Protein AF-A0A1C7MIP0-F1 (afdb_monomer)

Sequence (254 aa):
MREKKAACRLFLDHSGQVYRSLVSSVNPSEDEDIFLDMHMRYLCRAARSIQQFVDATGVKTSIKLMKSFYSLFVLVAVVATSYALPNSLRARDEICSTVIATFSIAVGDKTVVLTTLGCETDNSTSVETLKARQSATDPTDVCDELCTILCGISGDLPPTTEDCAVVVDAITILNGAISPTFIVESNHEQQLVYGTCAFFFENFSPDTLEYCWLSLSEIGSEAASACLPPTQPVHSLGLCTAGDGTWTAGVGHS

Structure (mmCIF, N/CA/C/O backbone):
data_AF-A0A1C7MIP0-F1
#
_entry.id   AF-A0A1C7MIP0-F1
#
loop_
_atom_site.group_PDB
_atom_site.id
_atom_site.type_symbol
_atom_site.label_atom_id
_atom_site.label_alt_id
_atom_site.label_comp_id
_atom_site.label_asym_id
_atom_site.label_entity_id
_atom_site.label_seq_id
_atom_site.pdbx_PDB_ins_code
_atom_site.Cartn_x
_atom_site.Cartn_y
_atom_site.Cartn_z
_atom_site.occupancy
_atom_site.B_iso_or_equiv
_atom_site.auth_seq_id
_atom_site.auth_comp_id
_atom_site.auth_asym_id
_atom_site.auth_atom_id
_atom_site.pdbx_PDB_model_num
ATOM 1 N N . MET A 1 1 ? 2.180 -33.097 3.553 1.00 46.91 1 MET A N 1
ATOM 2 C CA . MET A 1 1 ? 1.426 -32.009 4.234 1.00 46.91 1 MET A CA 1
ATOM 3 C C . MET A 1 1 ? 1.190 -32.250 5.730 1.00 46.91 1 MET A C 1
ATOM 5 O O . MET A 1 1 ? 1.436 -31.327 6.494 1.00 46.91 1 MET A O 1
ATOM 9 N N . ARG A 1 2 ? 0.769 -33.445 6.189 1.00 48.03 2 ARG A N 1
ATOM 10 C CA . ARG A 1 2 ? 0.568 -33.711 7.635 1.00 48.03 2 ARG A CA 1
ATOM 11 C C . ARG A 1 2 ? 1.845 -33.576 8.482 1.00 48.03 2 ARG A C 1
ATOM 13 O O . ARG A 1 2 ? 1.776 -33.001 9.559 1.00 48.03 2 ARG A O 1
ATOM 20 N N . GLU A 1 3 ? 3.001 -33.999 7.968 1.00 49.12 3 GLU A N 1
ATOM 21 C CA . GLU A 1 3 ? 4.287 -33.869 8.682 1.00 49.12 3 GLU A CA 1
ATOM 22 C C . GLU A 1 3 ? 4.751 -32.413 8.840 1.00 49.12 3 GLU A C 1
ATOM 24 O O . GLU A 1 3 ? 5.199 -32.022 9.913 1.00 49.12 3 GLU A O 1
ATOM 29 N N . LYS A 1 4 ? 4.543 -31.560 7.825 1.00 51.34 4 LYS A N 1
ATOM 30 C CA . LYS A 1 4 ? 4.899 -30.128 7.897 1.00 51.34 4 LYS A CA 1
ATOM 31 C C . LYS A 1 4 ? 4.082 -29.374 8.960 1.00 51.34 4 LYS A C 1
ATOM 33 O O . LYS A 1 4 ? 4.594 -28.472 9.614 1.00 51.34 4 LYS A O 1
ATOM 38 N N . LYS A 1 5 ? 2.827 -29.787 9.186 1.00 57.00 5 LYS A N 1
ATOM 39 C CA . LYS A 1 5 ? 1.960 -29.233 10.242 1.00 57.00 5 LYS A CA 1
ATOM 40 C C . LYS A 1 5 ? 2.441 -29.613 11.651 1.00 57.00 5 LYS A C 1
ATOM 42 O O . LYS A 1 5 ? 2.311 -28.808 12.568 1.00 57.00 5 LYS A O 1
ATOM 47 N N . ALA A 1 6 ? 3.023 -30.804 11.812 1.00 65.00 6 ALA A N 1
ATOM 48 C CA . ALA A 1 6 ? 3.598 -31.246 13.083 1.00 65.00 6 ALA A CA 1
ATOM 49 C C . ALA A 1 6 ? 4.884 -30.477 13.437 1.00 65.00 6 ALA A C 1
ATOM 51 O O . ALA A 1 6 ? 5.095 -30.159 14.604 1.00 65.00 6 ALA A O 1
ATOM 52 N N . ALA A 1 7 ? 5.694 -30.114 12.436 1.00 58.12 7 ALA A N 1
ATOM 53 C CA . ALA A 1 7 ? 6.927 -29.353 12.635 1.00 58.12 7 ALA A CA 1
ATOM 54 C C . ALA A 1 7 ? 6.685 -27.899 13.094 1.00 58.12 7 ALA A C 1
ATOM 56 O O . ALA A 1 7 ? 7.305 -27.493 14.073 1.00 58.12 7 ALA A O 1
ATOM 57 N N . CYS A 1 8 ? 5.745 -27.143 12.485 1.00 57.00 8 CYS A N 1
ATOM 58 C CA . CYS A 1 8 ? 5.382 -25.810 13.024 1.00 57.00 8 CYS A CA 1
ATOM 59 C C . CYS A 1 8 ? 4.835 -25.965 14.449 1.00 57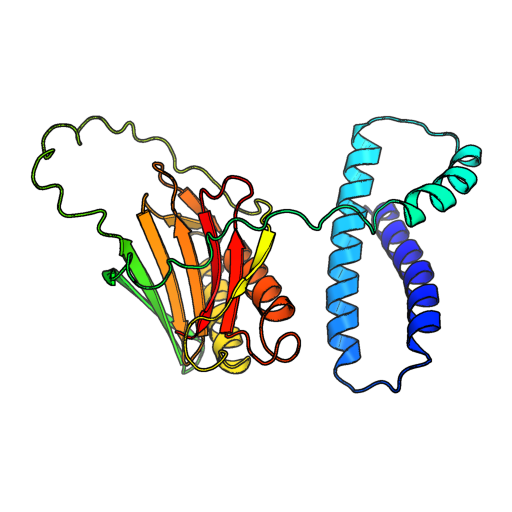.00 8 CYS A C 1
ATOM 61 O O . CYS A 1 8 ? 5.235 -25.215 15.321 1.00 57.00 8 CYS A O 1
ATOM 63 N N . ARG A 1 9 ? 3.996 -26.975 14.736 1.00 68.25 9 ARG A N 1
ATOM 64 C CA . ARG A 1 9 ? 3.446 -27.160 16.092 1.00 68.25 9 ARG A CA 1
ATOM 65 C C . ARG A 1 9 ? 4.533 -27.419 17.149 1.00 68.25 9 ARG A C 1
ATOM 67 O O . ARG A 1 9 ? 4.498 -26.785 18.191 1.00 68.25 9 ARG A O 1
ATOM 74 N N . LEU A 1 10 ? 5.526 -28.265 16.862 1.00 65.25 10 LEU A N 1
ATOM 75 C CA . LEU A 1 10 ? 6.660 -28.504 17.771 1.00 65.25 10 LEU A CA 1
ATOM 76 C C . LEU A 1 10 ? 7.543 -27.263 17.960 1.00 65.25 10 LEU A C 1
ATOM 78 O O . LEU A 1 10 ? 8.006 -27.000 19.069 1.00 65.25 10 LEU A O 1
ATOM 82 N N . PHE A 1 11 ? 7.768 -26.495 16.891 1.00 65.00 11 PHE A N 1
ATOM 83 C CA . PHE A 1 11 ? 8.521 -25.245 16.966 1.00 65.00 11 PHE A CA 1
ATOM 84 C C . PHE A 1 11 ? 7.773 -24.183 17.785 1.00 65.00 11 PHE A C 1
ATOM 86 O O . PHE A 1 11 ? 8.384 -23.515 18.617 1.00 65.00 11 PHE A O 1
ATOM 93 N N . LEU A 1 12 ? 6.454 -24.078 17.602 1.00 64.25 12 LEU A N 1
ATOM 94 C CA . LEU A 1 12 ? 5.579 -23.179 18.355 1.00 64.25 12 LEU A CA 1
ATOM 95 C C . LEU A 1 12 ? 5.498 -23.574 19.837 1.00 64.25 12 LEU A C 1
ATOM 97 O O . LEU A 1 12 ? 5.540 -22.691 20.686 1.00 64.25 12 LEU A O 1
ATOM 101 N N . ASP A 1 13 ? 5.457 -24.871 20.162 1.00 70.44 13 ASP A N 1
ATOM 102 C CA . ASP A 1 13 ? 5.442 -25.339 21.555 1.00 70.44 13 ASP A CA 1
ATOM 103 C C . ASP A 1 13 ? 6.762 -25.014 22.274 1.00 70.44 13 ASP A C 1
ATOM 105 O O . ASP A 1 13 ? 6.753 -24.534 23.409 1.00 70.44 13 ASP A O 1
ATOM 109 N N . HIS A 1 14 ? 7.909 -25.225 21.614 1.00 63.62 14 HIS A N 1
ATOM 110 C CA . HIS A 1 14 ? 9.211 -24.965 22.235 1.00 63.62 14 HIS A CA 1
ATOM 111 C C . HIS A 1 14 ? 9.515 -23.465 22.343 1.00 63.62 14 HIS A C 1
ATOM 113 O O . HIS A 1 14 ? 9.924 -22.988 23.401 1.00 63.62 14 HIS A O 1
ATOM 119 N N . SER A 1 15 ? 9.245 -22.705 21.279 1.00 66.38 15 SER A N 1
ATOM 120 C CA . SER A 1 15 ? 9.443 -21.249 21.259 1.00 66.38 15 SER A CA 1
ATOM 121 C C . SER A 1 15 ? 8.450 -20.541 22.180 1.00 66.38 15 SER A C 1
ATOM 123 O O . SER A 1 15 ? 8.823 -19.614 22.892 1.00 66.38 15 SER A O 1
ATOM 125 N N . GLY A 1 16 ? 7.208 -21.033 22.243 1.00 66.38 16 GLY A N 1
ATOM 126 C CA . GLY A 1 16 ? 6.175 -20.527 23.141 1.00 66.38 16 GLY A CA 1
ATOM 127 C C . GLY A 1 16 ? 6.523 -20.712 24.619 1.00 66.38 16 GLY A C 1
ATOM 128 O O . GLY A 1 16 ? 6.225 -19.830 25.419 1.00 66.38 16 GLY A O 1
ATOM 129 N N . GLN A 1 17 ? 7.201 -21.803 24.998 1.00 66.31 17 GLN A N 1
ATOM 130 C CA . GLN A 1 17 ? 7.694 -21.981 26.371 1.00 66.31 17 GLN A CA 1
ATOM 131 C C . GLN A 1 17 ? 8.843 -21.028 26.714 1.00 66.31 17 GLN A C 1
ATOM 133 O O . GLN A 1 17 ? 8.840 -20.445 27.798 1.00 66.31 17 GLN A O 1
ATOM 138 N N . VAL A 1 18 ? 9.799 -20.840 25.799 1.00 64.25 18 VAL A N 1
ATOM 139 C CA . VAL A 1 18 ? 10.923 -19.910 26.004 1.00 64.25 18 VAL A CA 1
ATOM 140 C C . VAL A 1 18 ? 10.418 -18.470 26.106 1.00 64.25 18 VAL A C 1
ATOM 142 O O . VAL A 1 18 ? 10.823 -17.744 27.008 1.00 64.25 18 VAL A O 1
ATOM 145 N N . TYR A 1 19 ? 9.473 -18.081 25.249 1.00 57.62 19 TYR A N 1
ATOM 146 C CA . TYR A 1 19 ? 8.895 -16.740 25.255 1.00 57.62 19 TYR A CA 1
ATOM 147 C C . TYR A 1 19 ? 8.043 -16.480 26.504 1.00 57.62 19 TYR A C 1
ATOM 149 O O . TYR A 1 19 ? 8.256 -15.483 27.185 1.00 57.62 19 TYR A O 1
ATOM 157 N N . ARG A 1 20 ? 7.165 -17.414 26.909 1.00 64.31 20 ARG A N 1
ATOM 158 C CA . ARG A 1 20 ? 6.414 -17.291 28.177 1.00 64.31 20 ARG A CA 1
ATOM 159 C C . ARG A 1 20 ? 7.330 -17.194 29.396 1.00 64.31 20 ARG A C 1
ATOM 161 O O . ARG A 1 20 ? 6.997 -16.488 30.340 1.00 64.31 20 ARG A O 1
ATOM 168 N N . SER A 1 21 ? 8.480 -17.873 29.373 1.00 61.38 21 SER A N 1
ATOM 169 C CA . SER A 1 21 ? 9.476 -17.779 30.445 1.00 61.38 21 SER A CA 1
ATOM 170 C C . SER A 1 21 ? 10.227 -16.443 30.463 1.00 61.38 21 SER A C 1
ATOM 172 O O . SER A 1 21 ? 10.764 -16.085 31.507 1.00 61.38 21 SER A O 1
ATOM 174 N N . LEU A 1 22 ? 10.295 -15.729 29.335 1.00 50.25 22 LEU A N 1
ATOM 175 C CA . LEU A 1 22 ? 10.886 -14.391 29.241 1.00 50.25 22 LEU A CA 1
ATOM 176 C C . LEU A 1 22 ? 9.873 -13.292 29.594 1.00 50.25 22 LEU A C 1
ATOM 178 O O . LEU A 1 22 ? 10.260 -12.273 30.154 1.00 50.25 22 LEU A O 1
ATOM 182 N N . VAL A 1 23 ? 8.587 -13.510 29.305 1.00 53.38 23 VAL A N 1
ATOM 183 C CA . VAL A 1 23 ? 7.514 -12.519 29.508 1.00 53.38 23 VAL A CA 1
ATOM 184 C C . VAL A 1 23 ? 6.877 -12.601 30.901 1.00 53.38 23 VAL A C 1
ATOM 186 O O . VAL A 1 23 ? 6.319 -11.616 31.370 1.00 53.38 23 VAL A O 1
ATOM 189 N N . SER A 1 24 ? 7.046 -13.698 31.653 1.00 51.50 24 SER A N 1
ATOM 190 C CA . SER A 1 24 ? 6.490 -13.823 33.015 1.00 51.50 24 SER A CA 1
ATOM 191 C C . SER A 1 24 ? 7.041 -12.819 34.047 1.00 51.50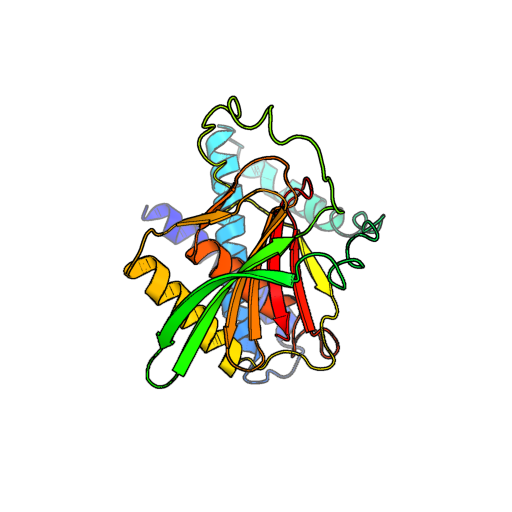 24 SER A C 1
ATOM 193 O O . SER A 1 24 ? 6.658 -12.885 35.214 1.00 51.50 24 SER A O 1
ATOM 195 N N . SER A 1 25 ? 7.960 -11.924 33.667 1.00 48.16 25 SER A N 1
ATOM 196 C CA . SER A 1 25 ? 8.436 -10.812 34.500 1.00 48.16 25 SER A CA 1
ATOM 197 C C . SER A 1 25 ? 7.708 -9.482 34.260 1.00 48.16 25 SER A C 1
ATOM 199 O O . SER A 1 25 ? 8.029 -8.506 34.935 1.00 48.16 25 SER A O 1
ATOM 201 N N . VAL A 1 26 ? 6.759 -9.412 33.320 1.00 47.69 26 VAL A N 1
ATOM 202 C CA . VAL A 1 26 ? 6.007 -8.193 32.976 1.00 47.69 26 VAL A CA 1
ATOM 203 C C . VAL A 1 26 ? 4.508 -8.472 33.147 1.00 47.69 26 VAL A C 1
ATOM 205 O O . VAL A 1 26 ? 4.029 -9.541 32.784 1.00 47.69 26 VAL A O 1
ATOM 208 N N . ASN A 1 27 ? 3.773 -7.557 33.789 1.00 46.31 27 ASN A N 1
ATOM 209 C CA . ASN A 1 27 ? 2.329 -7.706 34.010 1.00 46.31 27 ASN A CA 1
ATOM 210 C C . ASN A 1 27 ? 1.587 -7.634 32.663 1.00 46.31 27 ASN A C 1
ATOM 212 O O . ASN A 1 27 ? 1.710 -6.604 32.000 1.00 46.31 27 ASN A O 1
ATOM 216 N N . PRO A 1 28 ? 0.799 -8.654 32.281 1.00 46.97 28 PRO A N 1
ATOM 217 C CA . PRO A 1 28 ? 0.150 -8.683 30.977 1.00 46.97 28 PRO A CA 1
ATOM 218 C C . PRO A 1 28 ? -1.069 -7.751 30.952 1.00 46.97 28 PRO A C 1
ATOM 220 O O . PRO A 1 28 ? -1.955 -7.851 31.807 1.00 46.97 28 PRO A O 1
ATOM 223 N N . SER A 1 29 ? -1.115 -6.849 29.970 1.00 61.03 29 SER A N 1
ATOM 224 C CA . SER A 1 29 ? -2.334 -6.157 29.533 1.00 61.03 29 SER A CA 1
ATOM 225 C C . SER A 1 29 ? -2.972 -6.919 28.367 1.00 61.03 29 SER A C 1
ATOM 227 O O . SER A 1 29 ? -2.289 -7.646 27.650 1.00 61.03 29 SER A O 1
ATOM 229 N N . GLU A 1 30 ? -4.281 -6.751 28.162 1.00 57.56 30 GLU A N 1
ATOM 230 C CA . GLU A 1 30 ? -5.079 -7.494 27.165 1.00 57.56 30 GLU A CA 1
ATOM 231 C C . GLU A 1 30 ? -4.604 -7.314 25.700 1.00 57.56 30 GLU A C 1
ATOM 233 O O . GLU A 1 30 ? -4.977 -8.103 24.836 1.00 57.56 30 GLU A O 1
ATOM 238 N N . ASP A 1 31 ? -3.711 -6.357 25.425 1.00 54.09 31 ASP A N 1
ATOM 239 C CA . ASP A 1 31 ? -3.090 -6.135 24.110 1.00 54.09 31 ASP A CA 1
ATOM 240 C C . ASP A 1 31 ? -1.956 -7.128 23.751 1.00 54.09 31 ASP A C 1
ATOM 242 O O . ASP A 1 31 ? -1.563 -7.223 22.584 1.00 54.09 31 ASP A O 1
ATOM 246 N N . GLU A 1 32 ? -1.426 -7.908 24.705 1.00 57.72 32 GLU A N 1
ATOM 247 C CA . GLU A 1 32 ? -0.313 -8.840 24.429 1.00 57.72 32 GLU A CA 1
ATOM 248 C C . GLU A 1 32 ? -0.720 -10.042 23.560 1.00 57.72 32 GLU A C 1
ATOM 250 O O . GLU A 1 32 ? 0.097 -10.548 22.784 1.00 57.72 32 GLU A O 1
ATOM 255 N N . ASP A 1 33 ? -1.980 -10.483 23.629 1.00 62.28 33 ASP A N 1
ATOM 256 C CA . ASP A 1 33 ? -2.453 -11.657 22.883 1.00 62.28 33 ASP A CA 1
ATOM 257 C C . ASP A 1 33 ? -2.498 -11.404 21.363 1.00 62.28 33 ASP A C 1
ATOM 259 O O . ASP A 1 33 ? -2.227 -12.312 20.570 1.00 62.28 33 ASP A O 1
ATOM 263 N N . ILE A 1 34 ? -2.761 -10.161 20.942 1.00 59.47 34 ILE A N 1
ATOM 264 C CA . ILE A 1 34 ? -2.758 -9.761 19.524 1.00 59.47 34 ILE A CA 1
ATOM 265 C C . ILE A 1 34 ? -1.321 -9.712 18.992 1.00 59.47 34 ILE A C 1
ATOM 267 O O . ILE A 1 34 ? -1.034 -10.230 17.907 1.00 59.47 34 ILE A O 1
ATOM 271 N N . PHE A 1 35 ? -0.397 -9.152 19.778 1.00 59.62 35 PHE A N 1
ATOM 272 C CA . PHE A 1 35 ? 1.019 -9.107 19.420 1.00 59.62 35 PHE A CA 1
ATOM 273 C C . PHE A 1 35 ? 1.613 -10.519 19.314 1.00 59.62 35 PHE A C 1
ATOM 275 O O . PHE A 1 35 ? 2.328 -10.823 18.357 1.00 59.62 35 PHE A O 1
ATOM 282 N N . LEU A 1 36 ? 1.258 -11.413 20.243 1.00 67.00 36 LEU A N 1
ATOM 283 C CA . LEU A 1 36 ? 1.646 -12.824 20.221 1.00 67.00 36 LEU A CA 1
ATOM 284 C C . LEU A 1 36 ? 1.139 -13.548 18.967 1.00 67.00 36 LEU A C 1
ATOM 286 O O . LEU A 1 36 ? 1.918 -14.272 18.343 1.00 67.00 36 LEU A O 1
ATOM 290 N N . ASP A 1 37 ? -0.122 -13.359 18.564 1.00 69.56 37 ASP A N 1
ATOM 291 C CA . ASP A 1 37 ? -0.654 -14.011 17.357 1.00 69.56 37 ASP A CA 1
ATOM 292 C C . ASP A 1 37 ? 0.071 -13.527 16.091 1.00 69.56 37 ASP A C 1
ATOM 294 O O . ASP A 1 37 ? 0.488 -14.340 15.258 1.00 69.56 37 ASP A O 1
ATOM 298 N N . MET A 1 38 ? 0.314 -12.218 15.979 1.00 67.12 38 MET A N 1
ATOM 299 C CA . MET A 1 38 ? 1.035 -11.632 14.847 1.00 67.12 38 MET A CA 1
ATOM 300 C C . MET A 1 38 ? 2.487 -12.131 14.774 1.00 67.12 38 MET A C 1
ATOM 302 O O . MET A 1 38 ? 2.933 -12.613 13.726 1.00 67.12 38 MET A O 1
ATOM 306 N N . HIS A 1 39 ? 3.208 -12.113 15.899 1.00 67.19 39 HIS A N 1
ATOM 307 C CA . HIS A 1 39 ? 4.598 -12.572 15.967 1.00 67.19 39 HIS A CA 1
ATOM 308 C C . HIS A 1 39 ? 4.714 -14.072 15.653 1.00 67.19 39 HIS A C 1
ATOM 310 O O . HIS A 1 39 ? 5.636 -14.509 14.959 1.00 67.19 39 HIS A O 1
ATOM 316 N N . MET A 1 40 ? 3.745 -14.878 16.096 1.00 69.56 40 MET A N 1
ATOM 317 C CA . MET A 1 40 ? 3.712 -16.316 15.818 1.00 69.56 40 MET A CA 1
ATOM 318 C C . MET A 1 40 ? 3.434 -16.621 14.341 1.00 69.56 40 MET A C 1
ATOM 320 O O . MET A 1 40 ? 4.021 -17.560 13.789 1.00 69.56 40 MET A O 1
ATOM 324 N N . ARG A 1 41 ? 2.603 -15.818 13.663 1.00 73.12 41 ARG A N 1
ATOM 325 C CA . ARG A 1 41 ? 2.405 -15.925 12.206 1.00 73.12 41 ARG A CA 1
ATOM 326 C C . ARG A 1 41 ? 3.684 -15.594 11.444 1.00 73.12 41 ARG A C 1
ATOM 328 O O . ARG A 1 41 ? 4.044 -16.354 10.540 1.00 73.12 41 ARG A O 1
ATOM 335 N N . TYR A 1 42 ? 4.393 -14.537 11.846 1.00 69.44 42 TYR A N 1
ATOM 336 C CA . TYR A 1 42 ? 5.675 -14.157 11.250 1.00 69.44 42 TYR A CA 1
ATOM 337 C C . TYR A 1 42 ? 6.727 -15.262 11.424 1.00 69.44 42 TYR A C 1
ATOM 339 O O . TYR A 1 42 ? 7.308 -15.736 10.445 1.00 69.44 42 TYR A O 1
ATOM 347 N N . LEU A 1 43 ? 6.890 -15.783 12.646 1.00 71.00 43 LEU A N 1
ATOM 348 C CA . LEU A 1 43 ? 7.819 -16.881 12.927 1.00 71.00 43 LEU A CA 1
ATOM 349 C C . LEU A 1 43 ? 7.479 -18.158 12.142 1.00 71.00 43 LEU A C 1
ATOM 351 O O . LEU A 1 43 ? 8.389 -18.813 11.632 1.00 71.00 43 LEU A O 1
ATOM 355 N N . CYS A 1 44 ? 6.197 -18.514 11.975 1.00 71.25 44 CYS A N 1
ATOM 356 C CA . CYS A 1 44 ? 5.830 -19.670 11.142 1.00 71.25 44 CYS A CA 1
ATOM 357 C C . CYS A 1 44 ? 6.043 -19.407 9.632 1.00 71.25 44 CYS A C 1
ATOM 359 O O . CYS A 1 44 ? 6.351 -20.366 8.916 1.00 71.25 44 CYS A O 1
ATOM 361 N N . ARG A 1 45 ? 5.926 -18.164 9.124 1.00 69.81 45 ARG A N 1
ATOM 362 C CA . ARG A 1 45 ? 6.326 -17.818 7.738 1.00 69.81 45 ARG A CA 1
ATOM 363 C C . ARG A 1 45 ? 7.850 -17.952 7.573 1.00 69.81 45 ARG A C 1
ATOM 365 O O . ARG A 1 45 ? 8.294 -18.683 6.686 1.00 69.81 45 ARG A O 1
ATOM 372 N N . ALA A 1 46 ? 8.640 -17.371 8.479 1.00 68.31 46 ALA A N 1
ATOM 373 C CA . ALA A 1 46 ? 10.104 -17.445 8.457 1.00 68.31 46 ALA A CA 1
ATOM 374 C C . ALA A 1 46 ? 10.624 -18.892 8.557 1.00 68.31 46 ALA A C 1
ATOM 376 O O . ALA A 1 46 ? 11.448 -19.323 7.749 1.00 68.31 46 ALA A O 1
ATOM 377 N N . ALA A 1 47 ? 10.081 -19.689 9.484 1.00 71.25 47 ALA A N 1
ATOM 378 C CA . ALA A 1 47 ? 10.441 -21.099 9.633 1.00 71.25 47 ALA A CA 1
ATOM 379 C C . ALA A 1 47 ? 10.108 -21.922 8.377 1.00 71.25 47 ALA A C 1
ATOM 381 O O . ALA A 1 47 ? 10.866 -22.820 8.002 1.00 71.25 47 ALA A O 1
ATOM 38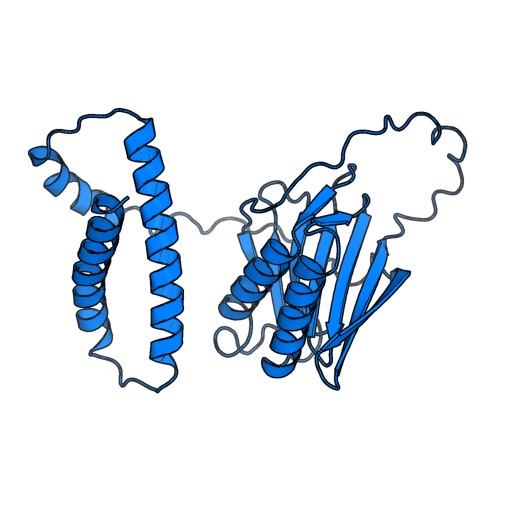2 N N . ARG A 1 48 ? 8.997 -21.610 7.692 1.00 74.94 48 ARG A N 1
ATOM 383 C CA . ARG A 1 48 ? 8.633 -22.263 6.427 1.00 74.94 48 ARG A CA 1
ATOM 384 C C . ARG A 1 48 ? 9.639 -21.940 5.321 1.00 74.94 48 ARG A C 1
ATOM 386 O O . ARG A 1 48 ? 10.014 -22.856 4.593 1.00 74.94 48 ARG A O 1
ATOM 393 N N . SER A 1 49 ? 10.091 -20.690 5.242 1.00 70.50 49 SER A N 1
ATOM 394 C CA . SER A 1 49 ? 11.083 -20.243 4.257 1.00 70.50 49 SER A CA 1
ATOM 395 C C . SER A 1 49 ? 12.450 -20.907 4.489 1.00 70.50 49 SER A C 1
ATOM 397 O O . SER A 1 49 ? 13.032 -21.494 3.576 1.00 70.50 49 SER A O 1
ATOM 399 N N . ILE A 1 50 ? 12.904 -20.971 5.748 1.00 69.75 50 ILE A N 1
ATOM 400 C CA . ILE A 1 50 ? 14.133 -21.692 6.127 1.00 69.75 50 ILE A CA 1
ATOM 401 C C . ILE A 1 50 ? 14.022 -23.183 5.779 1.00 69.75 50 ILE A C 1
ATOM 403 O O . ILE A 1 50 ? 14.955 -23.758 5.220 1.00 69.75 50 ILE A O 1
ATOM 407 N N . GLN A 1 51 ? 12.881 -23.824 6.058 1.00 70.38 51 GLN A N 1
ATOM 408 C CA . GLN A 1 51 ? 12.693 -25.237 5.723 1.00 70.38 51 GLN A CA 1
ATOM 409 C C . GLN A 1 51 ? 12.710 -25.479 4.208 1.00 70.38 51 GLN A C 1
ATOM 411 O O . GLN A 1 51 ? 13.275 -26.475 3.766 1.00 70.38 51 GLN A O 1
ATOM 416 N N . GLN A 1 52 ? 12.126 -24.583 3.407 1.00 76.00 52 GLN A N 1
ATOM 417 C CA . GLN A 1 52 ? 12.191 -24.671 1.944 1.00 76.00 52 GLN A CA 1
ATOM 418 C C . GLN A 1 52 ? 13.631 -24.558 1.433 1.00 76.00 52 GLN A C 1
ATOM 420 O O . GLN A 1 52 ? 14.018 -25.321 0.550 1.00 76.00 52 GLN A O 1
ATOM 425 N N . PHE A 1 53 ? 14.442 -23.680 2.027 1.00 69.75 53 PHE A N 1
ATOM 426 C CA . PHE A 1 53 ? 15.864 -23.561 1.704 1.00 69.75 53 PHE A CA 1
ATOM 427 C C . PHE A 1 53 ? 16.655 -24.831 2.071 1.00 69.75 53 PHE A C 1
ATOM 429 O O . PHE A 1 53 ? 17.455 -25.336 1.280 1.00 69.75 53 PHE A O 1
ATOM 436 N N . VAL A 1 54 ? 16.399 -25.406 3.249 1.00 69.19 54 VAL A N 1
ATOM 437 C CA . VAL A 1 54 ? 17.025 -26.670 3.677 1.00 69.19 54 VAL A CA 1
ATOM 438 C C . VAL A 1 54 ? 16.618 -27.832 2.763 1.00 69.19 54 VAL A C 1
ATOM 440 O O . VAL A 1 54 ? 17.479 -28.610 2.352 1.00 69.19 54 VAL A O 1
ATOM 443 N N . ASP A 1 55 ? 15.337 -27.926 2.390 1.00 75.12 55 ASP A N 1
ATOM 444 C CA . ASP A 1 55 ? 14.836 -28.953 1.467 1.00 75.12 55 ASP A CA 1
ATOM 445 C C . ASP A 1 55 ? 15.479 -28.803 0.067 1.00 75.12 55 ASP A C 1
ATOM 447 O O . ASP A 1 55 ? 15.852 -29.803 -0.550 1.00 75.12 55 ASP A O 1
ATOM 451 N N . ALA A 1 56 ? 15.662 -27.567 -0.418 1.00 73.75 56 ALA A N 1
ATOM 452 C CA . ALA A 1 56 ? 16.246 -27.274 -1.732 1.00 73.75 56 ALA A CA 1
ATOM 453 C C . ALA A 1 56 ? 17.748 -27.587 -1.822 1.00 73.75 56 ALA A C 1
ATOM 455 O O . ALA A 1 56 ? 18.236 -27.995 -2.875 1.00 73.75 56 ALA A O 1
ATOM 456 N N . THR A 1 57 ? 18.493 -27.434 -0.724 1.00 75.56 57 THR A N 1
ATOM 457 C CA . THR A 1 57 ? 19.950 -27.658 -0.721 1.00 75.56 57 THR A CA 1
ATOM 458 C C . THR A 1 57 ? 20.342 -29.140 -0.676 1.00 75.56 57 THR A C 1
ATOM 460 O O . THR A 1 57 ? 21.516 -29.465 -0.849 1.00 75.56 57 THR A O 1
ATOM 463 N N . GLY A 1 58 ? 19.394 -30.067 -0.466 1.00 64.50 58 GLY A N 1
ATOM 464 C CA . GLY A 1 58 ? 19.651 -31.515 -0.493 1.00 64.50 58 GLY A CA 1
ATOM 465 C C . GLY A 1 58 ? 20.650 -32.004 0.567 1.00 64.50 58 GLY A C 1
ATOM 466 O O . GLY A 1 58 ? 21.115 -33.148 0.517 1.00 64.50 58 GLY A O 1
ATOM 467 N N . VAL A 1 59 ? 20.996 -31.154 1.538 1.00 69.31 59 VAL A N 1
ATOM 468 C CA . VAL A 1 59 ? 22.011 -31.443 2.546 1.00 69.31 59 VAL A CA 1
ATOM 469 C C . VAL A 1 59 ? 21.425 -32.407 3.578 1.00 69.31 59 VAL A C 1
ATOM 471 O O . VAL A 1 59 ? 20.772 -32.007 4.540 1.00 69.31 59 VAL A O 1
ATOM 474 N N . LYS A 1 60 ? 21.705 -33.706 3.417 1.00 60.88 60 LYS A N 1
ATOM 475 C CA . LYS A 1 60 ? 21.494 -34.727 4.459 1.00 60.88 60 LYS A CA 1
ATOM 476 C C . LYS A 1 60 ? 22.471 -34.492 5.615 1.00 60.88 60 LYS A C 1
ATOM 478 O O . LYS A 1 60 ? 23.494 -35.163 5.733 1.00 60.88 60 LYS A O 1
ATOM 483 N N . THR A 1 61 ? 22.185 -33.513 6.465 1.00 53.31 61 THR A N 1
ATOM 484 C CA . THR A 1 61 ? 23.005 -33.226 7.644 1.00 53.31 61 THR A CA 1
ATOM 485 C C . THR A 1 61 ? 22.696 -34.223 8.757 1.00 53.31 61 THR A C 1
ATOM 487 O O . THR A 1 61 ? 21.567 -34.382 9.215 1.00 53.31 61 THR A O 1
ATOM 490 N N . SER A 1 62 ? 23.741 -34.922 9.195 1.00 54.44 62 SER A N 1
ATOM 491 C CA . SER A 1 62 ? 23.698 -35.867 10.306 1.00 54.44 62 SER A CA 1
ATOM 492 C C . SER A 1 62 ? 23.343 -35.134 11.610 1.00 54.44 62 SER A C 1
ATOM 494 O O . SER A 1 62 ? 24.101 -34.294 12.098 1.00 54.44 62 SER A O 1
ATOM 496 N N . ILE A 1 63 ? 22.180 -35.472 12.175 1.00 55.09 63 ILE A N 1
ATOM 497 C CA . ILE A 1 63 ? 21.476 -34.823 13.305 1.00 55.09 63 ILE A CA 1
ATOM 498 C C . ILE A 1 63 ? 22.350 -34.590 14.560 1.00 55.09 63 ILE A C 1
ATOM 500 O O . ILE A 1 63 ? 22.033 -33.743 15.395 1.00 55.09 63 ILE A O 1
ATOM 504 N N . LYS A 1 64 ? 23.479 -35.294 14.714 1.00 50.19 64 LYS A N 1
ATOM 505 C CA . LYS A 1 64 ? 24.352 -35.170 15.895 1.00 50.19 64 LYS A CA 1
ATOM 506 C C . LYS A 1 64 ? 25.271 -33.941 15.898 1.00 50.19 64 LYS A C 1
ATOM 508 O O . LYS A 1 64 ? 25.682 -33.538 16.979 1.00 50.19 64 LYS A O 1
ATOM 513 N N . LEU A 1 65 ? 25.556 -33.320 14.750 1.00 51.25 65 LEU A N 1
ATOM 514 C CA . LEU A 1 65 ? 26.431 -32.135 14.686 1.00 51.25 65 LEU A CA 1
ATOM 515 C C . LEU A 1 65 ? 25.681 -30.803 14.866 1.00 51.25 65 LEU A C 1
ATOM 517 O O . LEU A 1 65 ? 26.294 -29.815 15.251 1.00 51.25 65 LEU A O 1
ATOM 521 N N . MET A 1 66 ? 24.356 -30.765 14.686 1.00 52.91 66 MET A N 1
ATOM 522 C CA . MET A 1 66 ? 23.575 -29.516 14.718 1.00 52.91 66 MET A CA 1
ATOM 523 C C . MET A 1 66 ? 23.500 -28.853 16.103 1.00 52.91 66 MET A C 1
ATOM 525 O O . MET A 1 66 ? 23.529 -27.630 16.198 1.00 52.91 66 MET A O 1
ATOM 529 N N . LYS A 1 67 ? 23.476 -29.625 17.197 1.00 52.78 67 LYS A N 1
ATOM 530 C CA . LYS A 1 67 ? 23.294 -29.059 18.550 1.00 52.78 67 LYS A CA 1
ATOM 531 C C . LYS A 1 67 ? 24.442 -28.150 19.009 1.00 52.78 67 LYS A C 1
ATOM 533 O O . LYS A 1 67 ? 24.204 -27.257 19.811 1.00 52.78 67 LYS A O 1
ATOM 538 N N . SER A 1 68 ? 25.657 -28.348 18.490 1.00 49.16 68 SER A N 1
ATOM 539 C CA . SER A 1 68 ? 26.824 -27.547 18.886 1.00 49.16 68 SER A CA 1
ATOM 540 C C . SER A 1 68 ? 26.989 -26.262 18.068 1.00 49.16 68 SER A C 1
ATOM 542 O O . SER A 1 68 ? 27.617 -25.326 18.551 1.00 49.16 68 SER A O 1
ATOM 544 N N . PHE A 1 69 ? 26.418 -26.186 16.859 1.00 51.22 69 PHE A N 1
ATOM 545 C CA . PHE A 1 69 ? 26.506 -24.990 16.011 1.00 51.22 69 PHE A CA 1
ATOM 546 C C . PHE A 1 69 ? 25.352 -24.006 16.247 1.00 51.22 69 PHE A C 1
ATOM 548 O O . PHE A 1 69 ? 25.558 -22.800 16.128 1.00 51.22 69 PHE A O 1
ATOM 555 N N . TYR A 1 70 ? 24.176 -24.483 16.678 1.00 52.38 70 TYR A N 1
ATOM 556 C CA . TYR A 1 70 ? 23.038 -23.610 17.006 1.00 52.38 70 TYR A CA 1
ATOM 557 C C . TYR A 1 70 ? 23.336 -22.625 18.150 1.00 52.38 70 TYR A C 1
ATOM 559 O O . TYR A 1 70 ? 22.842 -21.505 18.124 1.00 52.38 70 TYR A O 1
ATOM 567 N N . SER A 1 71 ? 24.186 -22.990 19.117 1.00 47.97 71 SER A N 1
ATOM 568 C CA . SER A 1 71 ? 24.536 -22.092 20.229 1.00 47.97 71 SER A CA 1
ATOM 569 C C . SER A 1 71 ? 25.505 -20.969 19.836 1.00 47.97 71 SER A C 1
ATOM 571 O O . SER A 1 71 ? 25.569 -19.970 20.547 1.00 47.97 71 SER A O 1
ATOM 573 N N . LEU A 1 72 ? 26.265 -21.119 18.742 1.00 44.25 72 LEU A N 1
ATOM 574 C CA . LEU A 1 72 ? 27.257 -20.119 18.326 1.00 44.25 72 LEU A CA 1
ATOM 575 C C . LEU A 1 72 ? 26.683 -19.107 17.321 1.00 44.25 72 LEU A C 1
ATOM 577 O O . LEU A 1 72 ? 27.096 -17.952 17.316 1.00 44.25 72 LEU A O 1
ATOM 581 N N . PHE A 1 73 ? 25.699 -19.510 16.510 1.00 47.78 73 PHE A N 1
ATOM 582 C CA . PHE A 1 73 ? 25.066 -18.621 15.526 1.00 47.78 73 PHE A CA 1
ATOM 583 C C . PHE A 1 73 ? 24.073 -17.618 16.134 1.00 47.78 73 PHE A C 1
ATOM 585 O O . PHE A 1 73 ? 23.847 -16.567 15.544 1.00 47.78 73 PHE A O 1
ATOM 592 N N . VAL A 1 74 ? 23.531 -17.882 17.328 1.00 49.16 74 VAL A N 1
ATOM 593 C CA . VAL A 1 74 ? 22.579 -16.968 17.994 1.00 49.16 74 VAL A CA 1
ATOM 594 C C . VAL A 1 74 ? 23.265 -15.713 18.567 1.00 49.16 74 VAL A C 1
ATOM 596 O O . VAL A 1 74 ? 22.612 -14.693 18.745 1.00 49.16 74 VAL A O 1
ATOM 599 N N . LEU A 1 75 ? 24.584 -15.733 18.801 1.00 41.97 75 LEU A N 1
ATOM 600 C CA . LEU A 1 75 ? 25.300 -14.620 19.449 1.00 41.97 75 LEU A CA 1
ATOM 601 C C . LEU A 1 75 ? 25.939 -13.598 18.488 1.00 41.97 75 LEU A C 1
ATOM 603 O O . LEU A 1 75 ? 26.289 -12.509 18.928 1.00 41.97 75 LEU A O 1
ATOM 607 N N . VAL A 1 76 ? 26.082 -13.902 17.193 1.00 40.38 76 VAL A N 1
ATOM 608 C CA . VAL A 1 76 ? 26.816 -13.032 16.241 1.00 40.38 76 VAL A CA 1
ATOM 609 C C . VAL A 1 76 ? 25.891 -12.161 15.372 1.00 40.38 76 VAL A C 1
ATOM 611 O O . VAL A 1 76 ? 26.349 -11.208 14.751 1.00 40.38 76 VAL A O 1
ATOM 614 N N . ALA A 1 77 ? 24.579 -12.401 15.369 1.00 44.62 77 ALA A N 1
ATOM 615 C CA . ALA A 1 77 ? 23.650 -11.685 14.486 1.00 44.62 77 ALA A CA 1
ATOM 616 C C . ALA A 1 77 ? 23.177 -10.301 14.994 1.00 44.62 77 ALA A C 1
ATOM 618 O O . ALA A 1 77 ? 22.436 -9.632 14.285 1.00 44.62 77 ALA A O 1
ATOM 619 N N . VAL A 1 78 ? 23.580 -9.846 16.190 1.00 45.16 78 VAL A N 1
ATOM 620 C CA . VAL A 1 78 ? 22.963 -8.661 16.838 1.00 45.16 78 VAL A CA 1
ATOM 621 C C . VAL A 1 78 ? 23.750 -7.345 16.655 1.00 45.16 78 VAL A C 1
ATOM 623 O O . VAL A 1 78 ? 23.250 -6.291 17.025 1.00 45.16 78 VAL A O 1
ATOM 626 N N . VAL A 1 79 ? 24.958 -7.331 16.068 1.00 45.38 79 VAL A N 1
ATOM 627 C CA . VAL A 1 79 ? 25.855 -6.145 16.180 1.00 45.38 79 VAL A CA 1
ATOM 628 C C . VAL A 1 79 ? 26.269 -5.491 14.845 1.00 45.38 79 VAL A C 1
ATOM 630 O O . VAL A 1 79 ? 27.140 -4.631 14.840 1.00 45.38 79 VAL A O 1
ATOM 633 N N . ALA A 1 80 ? 25.667 -5.821 13.696 1.00 43.69 80 ALA A N 1
ATOM 634 C CA . ALA A 1 80 ? 26.159 -5.302 12.403 1.00 43.69 80 ALA A CA 1
ATOM 635 C C . ALA A 1 80 ? 25.103 -4.766 11.417 1.00 43.69 80 ALA A C 1
ATOM 637 O O . ALA A 1 80 ? 25.320 -4.829 10.211 1.00 43.69 80 ALA A O 1
ATOM 638 N N . THR A 1 81 ? 23.995 -4.186 11.886 1.00 45.59 81 THR A N 1
ATOM 639 C CA . THR A 1 81 ? 23.023 -3.493 11.008 1.00 45.59 81 THR A CA 1
ATOM 640 C C . THR A 1 81 ? 22.767 -2.058 11.461 1.00 45.59 81 THR A C 1
ATOM 642 O O . THR A 1 81 ? 21.627 -1.638 11.631 1.00 45.59 81 THR A O 1
ATOM 645 N N . SER A 1 82 ? 23.841 -1.297 11.669 1.00 48.56 82 SER A N 1
ATOM 646 C CA . SER A 1 82 ? 23.765 0.121 12.037 1.00 48.56 82 SER A CA 1
ATOM 647 C C . SER A 1 82 ? 24.620 0.980 11.112 1.00 48.56 82 SER A C 1
ATOM 649 O O . SER A 1 82 ? 25.450 1.739 11.594 1.00 48.56 82 SER A O 1
ATOM 651 N N . TYR A 1 83 ? 24.466 0.867 9.790 1.00 42.75 83 TYR A N 1
ATOM 652 C CA . TYR A 1 83 ? 25.109 1.812 8.874 1.00 42.75 83 TYR A CA 1
ATOM 653 C C . TYR A 1 83 ? 24.197 2.174 7.701 1.00 42.75 83 TYR A C 1
ATOM 655 O O . TYR A 1 83 ? 23.831 1.322 6.903 1.00 42.75 83 TYR A O 1
ATOM 663 N N . ALA A 1 84 ? 23.900 3.476 7.639 1.00 40.66 84 ALA A N 1
ATOM 664 C CA . ALA A 1 84 ? 23.339 4.233 6.524 1.00 40.66 84 ALA A CA 1
ATOM 665 C C . ALA A 1 84 ? 21.959 3.784 6.015 1.00 40.66 84 ALA A C 1
ATOM 667 O O . ALA A 1 84 ? 21.841 3.173 4.959 1.00 40.66 84 ALA A O 1
ATOM 668 N N . LEU A 1 85 ? 20.899 4.215 6.708 1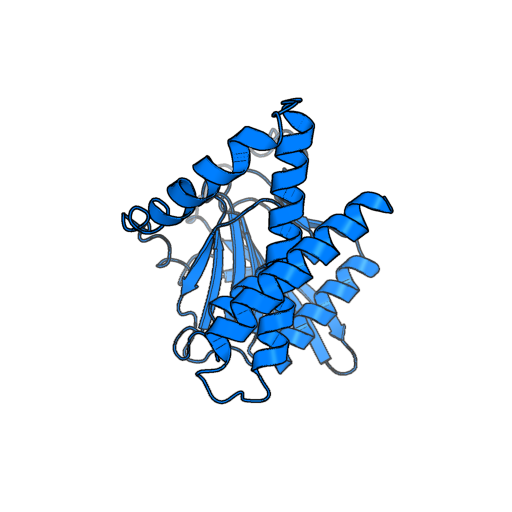.00 42.56 85 LEU A N 1
ATOM 669 C CA . LEU A 1 85 ? 19.636 4.464 6.014 1.00 42.56 85 LEU A CA 1
ATOM 670 C C . LEU A 1 85 ? 19.890 5.601 5.007 1.00 42.56 85 LEU A C 1
ATOM 672 O O . LEU A 1 85 ? 20.338 6.674 5.428 1.00 42.56 85 LEU A O 1
ATOM 676 N N . PRO A 1 86 ? 19.674 5.400 3.696 1.00 42.78 86 PRO A N 1
ATOM 677 C CA . PRO A 1 86 ? 19.676 6.511 2.760 1.00 42.78 86 PRO A CA 1
ATOM 678 C C . PRO A 1 86 ? 18.603 7.514 3.201 1.00 42.78 86 PRO A C 1
ATOM 680 O O . PRO A 1 86 ? 17.502 7.132 3.592 1.00 42.78 86 PRO A O 1
ATOM 683 N N . ASN A 1 87 ? 18.925 8.808 3.134 1.00 42.72 87 ASN A N 1
ATOM 684 C CA . ASN A 1 87 ? 18.042 9.948 3.424 1.00 42.72 87 ASN A CA 1
ATOM 685 C C . ASN A 1 87 ? 16.827 10.056 2.460 1.00 42.72 87 ASN A C 1
ATOM 687 O O . ASN A 1 87 ? 16.356 11.154 2.179 1.00 42.72 87 ASN A O 1
ATOM 691 N N . SER A 1 88 ? 16.319 8.939 1.934 1.00 44.75 88 SER A N 1
ATOM 692 C CA . SER A 1 88 ? 15.265 8.876 0.917 1.00 44.75 88 SER A CA 1
ATOM 693 C C . SER A 1 88 ? 13.853 9.092 1.472 1.00 44.75 88 SER A C 1
ATOM 695 O O . SER A 1 88 ? 12.912 9.211 0.701 1.00 44.75 88 SER A O 1
ATOM 697 N N . LEU A 1 89 ? 13.682 9.189 2.794 1.00 46.03 89 LEU A N 1
ATOM 698 C CA . LEU A 1 89 ? 12.370 9.403 3.425 1.00 46.03 89 LEU A CA 1
ATOM 699 C C . LEU A 1 89 ? 11.855 10.852 3.332 1.00 46.03 89 LEU A C 1
ATOM 701 O O . LEU A 1 89 ? 10.822 11.169 3.913 1.00 46.03 89 LEU A O 1
ATOM 705 N N . ARG A 1 90 ? 12.575 11.760 2.658 1.00 43.81 90 ARG A N 1
ATOM 706 C CA . ARG A 1 90 ? 12.331 13.212 2.738 1.00 43.81 90 ARG A CA 1
ATOM 707 C C . ARG A 1 90 ? 11.627 13.836 1.524 1.00 43.81 90 ARG A C 1
ATOM 709 O O . ARG A 1 90 ? 11.685 15.050 1.390 1.00 43.81 90 ARG A O 1
ATOM 716 N N . ALA A 1 91 ? 10.988 13.064 0.646 1.00 45.69 91 ALA A N 1
ATOM 717 C CA . ALA A 1 91 ? 10.447 13.620 -0.601 1.00 45.69 91 ALA A CA 1
ATOM 718 C C . ALA A 1 91 ? 9.031 13.149 -0.977 1.00 45.69 91 ALA A C 1
ATOM 720 O O . ALA A 1 91 ? 8.714 13.115 -2.157 1.00 45.69 91 ALA A O 1
ATOM 721 N N . ARG A 1 92 ? 8.155 12.833 -0.009 1.00 56.00 92 ARG A N 1
ATOM 722 C CA . ARG A 1 92 ? 6.718 12.676 -0.324 1.00 56.00 92 ARG A CA 1
ATOM 723 C C . ARG A 1 92 ? 5.996 14.023 -0.510 1.00 56.00 92 ARG A C 1
ATOM 725 O O . ARG A 1 92 ? 4.862 14.051 -0.962 1.00 56.00 92 ARG A O 1
ATOM 732 N N . ASP A 1 93 ? 6.646 15.137 -0.171 1.00 47.97 93 ASP A N 1
ATOM 733 C CA . ASP A 1 93 ? 5.964 16.426 -0.009 1.00 47.97 93 ASP A CA 1
ATOM 734 C C . ASP A 1 93 ? 5.654 17.189 -1.312 1.00 47.97 93 ASP A C 1
ATOM 736 O O . ASP A 1 93 ? 5.008 18.229 -1.225 1.00 47.97 93 ASP A O 1
ATOM 740 N N . GLU A 1 94 ? 6.060 16.743 -2.517 1.00 55.41 94 GLU A N 1
ATOM 741 C CA . GLU A 1 94 ? 5.854 17.620 -3.694 1.00 55.41 94 GLU A CA 1
ATOM 742 C C . GLU A 1 94 ? 5.740 17.008 -5.104 1.00 55.41 94 GLU A C 1
ATOM 744 O O . GLU A 1 94 ? 5.783 17.773 -6.063 1.00 55.41 94 GLU A O 1
ATOM 749 N N . ILE A 1 95 ? 5.584 15.690 -5.309 1.00 66.62 95 ILE A N 1
ATOM 750 C CA . ILE A 1 95 ? 5.776 15.143 -6.677 1.00 66.62 95 ILE A CA 1
ATOM 751 C C . ILE A 1 95 ? 4.495 14.592 -7.338 1.00 66.62 95 ILE A C 1
ATOM 753 O O . ILE A 1 95 ? 4.359 14.718 -8.552 1.00 66.62 95 ILE A O 1
ATOM 757 N N . CYS A 1 96 ? 3.491 14.108 -6.594 1.00 74.25 96 CYS A N 1
ATOM 758 C CA . CYS A 1 96 ? 2.301 13.465 -7.182 1.00 74.25 96 CYS A CA 1
ATOM 759 C C . CYS A 1 96 ? 0.996 14.159 -6.767 1.00 74.25 96 CYS A C 1
ATOM 761 O O . CYS A 1 96 ? 0.437 13.882 -5.712 1.00 74.25 96 CYS A O 1
ATOM 763 N N . SER A 1 97 ? 0.496 15.083 -7.592 1.00 83.31 97 SER A N 1
ATOM 764 C CA . SER A 1 97 ? -0.731 15.846 -7.282 1.00 83.31 97 SER A CA 1
ATOM 765 C C . SER A 1 97 ? -1.789 15.822 -8.385 1.00 83.31 97 SER A C 1
ATOM 767 O O . SER A 1 97 ? -2.939 16.200 -8.148 1.00 83.31 97 SER A O 1
ATOM 769 N N . THR A 1 98 ? -1.448 15.343 -9.586 1.00 91.06 98 THR A N 1
ATOM 770 C CA . THR A 1 98 ? -2.399 15.323 -10.699 1.00 91.06 98 THR A CA 1
ATOM 771 C C . THR A 1 98 ? -3.275 14.085 -10.608 1.00 91.06 98 THR A C 1
ATOM 773 O O . THR A 1 98 ? -2.828 12.971 -10.868 1.00 91.06 98 THR A O 1
ATOM 776 N N . VAL A 1 99 ? -4.547 14.275 -10.267 1.00 93.81 99 VAL A N 1
ATOM 777 C CA . VAL A 1 99 ? -5.539 13.196 -10.278 1.00 93.81 99 VAL A CA 1
ATOM 778 C C . VAL A 1 99 ? -5.827 12.777 -11.720 1.00 93.81 99 VAL A C 1
ATOM 780 O O . VAL A 1 99 ? -6.383 13.550 -12.500 1.00 93.81 99 VAL A O 1
ATOM 783 N N . ILE A 1 100 ? -5.474 11.540 -12.062 1.00 94.31 100 ILE A N 1
ATOM 784 C CA . ILE A 1 100 ? -5.709 10.952 -13.389 1.00 94.31 100 ILE A CA 1
ATOM 785 C C . ILE A 1 100 ? -7.028 10.188 -13.409 1.00 94.31 100 ILE A C 1
ATOM 787 O O . ILE A 1 100 ? -7.804 10.293 -14.359 1.00 94.31 100 ILE A O 1
ATOM 791 N N . ALA A 1 101 ? -7.284 9.415 -12.357 1.00 93.56 101 ALA A N 1
ATOM 792 C CA . ALA A 1 101 ? -8.490 8.618 -12.233 1.00 93.56 101 ALA A CA 1
ATOM 793 C C . ALA A 1 101 ? -8.967 8.582 -10.784 1.00 93.56 101 ALA A C 1
ATOM 795 O O . ALA A 1 101 ? -8.174 8.638 -9.842 1.00 93.56 101 ALA A O 1
ATOM 796 N N . THR A 1 102 ? -10.280 8.465 -10.611 1.00 96.62 102 THR A N 1
ATOM 797 C CA . THR A 1 102 ? -10.909 8.321 -9.300 1.00 96.62 102 THR A CA 1
ATOM 798 C C . THR A 1 102 ? -12.060 7.337 -9.394 1.00 96.62 102 THR A C 1
ATOM 800 O O . THR A 1 102 ? -12.896 7.422 -10.295 1.00 96.62 102 THR A O 1
ATOM 803 N N . PHE A 1 103 ? -12.116 6.425 -8.434 1.00 96.75 103 PHE A N 1
ATOM 804 C CA . PHE A 1 103 ? -13.163 5.432 -8.271 1.00 96.75 103 PHE A CA 1
ATOM 805 C C . PHE A 1 103 ? -13.626 5.416 -6.815 1.00 96.75 103 PHE A C 1
ATOM 807 O O . PHE A 1 103 ? -12.899 5.808 -5.903 1.00 96.75 103 PHE A O 1
ATOM 814 N N . SER A 1 104 ? -14.851 4.957 -6.588 1.00 97.19 104 SER A N 1
ATOM 815 C CA . SER A 1 104 ? -15.427 4.855 -5.249 1.00 97.19 104 SER A CA 1
ATOM 816 C C . SER A 1 104 ? -15.822 3.415 -4.961 1.00 97.19 104 SER A C 1
ATOM 818 O O . SER A 1 104 ? -16.445 2.760 -5.797 1.00 97.19 104 SER A O 1
ATOM 820 N N . ILE A 1 105 ? -15.473 2.938 -3.769 1.00 97.50 105 ILE A N 1
ATOM 821 C CA . ILE A 1 105 ? -15.754 1.586 -3.294 1.00 97.50 105 ILE A CA 1
ATOM 822 C C . ILE A 1 105 ? -16.650 1.689 -2.065 1.00 97.50 105 ILE A C 1
ATOM 824 O O . ILE A 1 105 ? -16.303 2.357 -1.093 1.00 97.50 105 ILE A O 1
ATOM 828 N N . ALA A 1 106 ? -17.803 1.026 -2.101 1.00 98.00 106 ALA A N 1
ATOM 829 C CA . ALA A 1 106 ? -18.713 0.975 -0.963 1.00 98.00 106 ALA A CA 1
ATOM 830 C C . ALA A 1 106 ? -18.299 -0.133 0.021 1.00 98.00 106 ALA A C 1
ATOM 832 O O . ALA A 1 106 ? -18.167 -1.293 -0.371 1.00 98.00 106 ALA A O 1
ATOM 833 N N . VAL A 1 107 ? -18.158 0.220 1.300 1.00 97.75 107 VAL A N 1
ATOM 834 C CA . VAL A 1 107 ? -17.899 -0.695 2.423 1.00 97.75 107 VAL A CA 1
ATOM 835 C C . VAL A 1 107 ? -18.998 -0.478 3.464 1.00 97.75 107 VAL A C 1
ATOM 837 O O . VAL A 1 107 ? -18.900 0.392 4.326 1.00 97.75 107 VAL A O 1
ATOM 840 N N . GLY A 1 108 ? -20.098 -1.225 3.356 1.00 97.00 108 GLY A N 1
ATOM 841 C CA . GLY A 1 108 ? -21.286 -0.966 4.175 1.00 97.00 108 GLY A CA 1
ATOM 842 C C . GLY A 1 108 ? -21.902 0.402 3.856 1.00 97.00 108 GLY A C 1
ATOM 843 O O . GLY A 1 108 ? -22.328 0.634 2.727 1.00 97.00 108 GLY A O 1
ATOM 844 N N . ASP A 1 109 ? -21.956 1.295 4.845 1.00 97.38 109 ASP A N 1
ATOM 845 C CA . ASP A 1 109 ? -22.401 2.693 4.727 1.00 97.38 109 ASP A CA 1
ATOM 846 C C . ASP A 1 109 ? -21.254 3.684 4.443 1.00 97.38 109 ASP A C 1
ATOM 848 O O . ASP A 1 109 ? -21.481 4.890 4.324 1.00 97.38 109 ASP A O 1
ATOM 852 N N . LYS A 1 110 ? -20.024 3.181 4.303 1.00 98.19 110 LYS A N 1
ATOM 853 C CA . LYS A 1 110 ? -18.807 3.965 4.076 1.00 98.19 110 LYS A CA 1
ATOM 854 C C . LYS A 1 110 ? -18.392 3.922 2.609 1.00 98.19 110 LYS A C 1
ATOM 856 O O . LYS A 1 110 ? -18.704 2.976 1.887 1.00 98.19 110 LYS A O 1
ATOM 861 N N . THR A 1 111 ? -17.671 4.949 2.162 1.00 98.31 111 THR A N 1
ATOM 862 C CA . THR A 1 111 ? -17.149 5.042 0.790 1.00 98.31 111 THR A CA 1
ATOM 863 C C . THR A 1 111 ? -15.650 5.305 0.815 1.00 98.31 111 THR A C 1
ATOM 865 O O . THR A 1 111 ? -15.226 6.359 1.281 1.00 98.31 111 THR A O 1
ATOM 868 N N . VAL A 1 112 ? -14.864 4.362 0.299 1.00 98.12 112 VAL A N 1
ATOM 869 C CA . VAL A 1 112 ? -13.413 4.495 0.110 1.00 98.12 112 VAL A CA 1
ATOM 870 C C . VAL A 1 112 ? -13.142 5.073 -1.274 1.00 98.12 112 VAL A C 1
ATOM 872 O O . VAL A 1 112 ? -13.748 4.643 -2.260 1.00 98.12 112 VAL A O 1
ATOM 875 N N . VAL A 1 113 ? -12.245 6.053 -1.351 1.00 98.19 113 VAL A N 1
ATOM 876 C CA . VAL A 1 113 ? -11.854 6.700 -2.607 1.00 98.19 113 VAL A CA 1
ATOM 877 C C . VAL A 1 113 ? -10.557 6.073 -3.101 1.00 98.19 113 VAL A C 1
ATOM 879 O O . VAL A 1 113 ? -9.536 6.165 -2.427 1.00 98.19 113 VAL A O 1
ATOM 882 N N . LEU A 1 114 ? -10.601 5.438 -4.270 1.00 97.62 114 LEU A N 1
ATOM 883 C CA . LEU A 1 114 ? -9.428 4.951 -4.988 1.00 97.62 114 LEU A CA 1
ATOM 884 C C . LEU A 1 114 ? -9.014 6.011 -6.006 1.00 97.62 114 LEU A C 1
ATOM 886 O O . LEU A 1 114 ? -9.782 6.321 -6.915 1.00 97.62 114 LEU A O 1
ATOM 890 N N . THR A 1 115 ? -7.804 6.536 -5.878 1.00 97.06 115 THR A N 1
ATOM 891 C CA . THR A 1 115 ? -7.277 7.587 -6.749 1.00 97.06 115 THR A CA 1
ATOM 892 C C . THR A 1 115 ? -5.980 7.125 -7.389 1.00 97.06 115 THR A C 1
ATOM 894 O O . THR A 1 115 ? -5.115 6.576 -6.708 1.00 97.06 115 THR A O 1
ATOM 897 N N . THR A 1 116 ? -5.848 7.351 -8.693 1.00 96.12 116 THR A N 1
ATOM 898 C CA . THR A 1 116 ? -4.574 7.242 -9.406 1.00 96.12 116 THR A CA 1
ATOM 899 C C . THR A 1 116 ? -4.023 8.648 -9.591 1.00 96.12 116 THR A C 1
ATOM 901 O O . THR A 1 116 ? -4.687 9.504 -10.189 1.00 96.12 116 THR A O 1
ATOM 904 N N . LEU A 1 117 ? -2.829 8.883 -9.062 1.00 94.69 117 LEU A N 1
ATOM 905 C CA . LEU A 1 117 ? -2.110 10.144 -9.131 1.00 94.69 117 LEU A CA 1
ATOM 906 C C . LEU A 1 117 ? -0.950 10.007 -10.116 1.00 94.69 117 LEU A C 1
ATOM 908 O O . LEU A 1 117 ? -0.222 9.017 -10.101 1.00 94.69 117 LEU A O 1
ATOM 912 N N . GLY A 1 118 ? -0.791 11.006 -10.976 1.00 91.50 118 GLY A N 1
ATOM 913 C CA . GLY A 1 118 ? 0.388 11.172 -11.812 1.00 91.50 118 GLY A CA 1
ATOM 914 C C . GLY A 1 118 ? 1.368 12.127 -11.157 1.00 91.50 118 GLY A C 1
ATOM 915 O O . GLY A 1 118 ? 0.967 13.174 -10.628 1.00 91.50 118 GLY A O 1
ATOM 916 N N . CYS A 1 119 ? 2.645 11.780 -11.237 1.00 86.00 119 CYS A N 1
ATOM 917 C CA . CYS A 1 119 ? 3.724 12.617 -10.759 1.00 86.00 119 CYS A CA 1
ATOM 918 C C . CYS A 1 119 ? 4.319 13.373 -11.953 1.00 86.00 119 CYS A C 1
ATOM 920 O O . CYS A 1 119 ? 4.876 12.767 -12.872 1.00 86.00 119 CYS A O 1
ATOM 922 N N . GLU A 1 120 ? 4.144 14.698 -12.002 1.00 75.81 120 GLU A N 1
ATOM 923 C CA . GLU A 1 120 ? 4.748 15.503 -13.068 1.00 75.81 120 GLU A CA 1
ATOM 924 C C . GLU A 1 120 ? 6.258 15.561 -12.837 1.00 75.81 120 GLU A C 1
ATOM 926 O O . GLU A 1 120 ? 6.756 16.318 -12.009 1.00 75.81 120 GLU A O 1
ATOM 931 N N . THR A 1 121 ? 7.015 14.788 -13.609 1.00 65.25 121 THR A N 1
ATOM 932 C CA . THR A 1 121 ? 8.446 15.037 -13.765 1.00 65.25 121 THR A CA 1
ATOM 933 C C . THR A 1 121 ? 8.607 16.250 -14.685 1.00 65.25 121 THR A C 1
ATOM 935 O O . THR A 1 121 ? 8.633 16.091 -15.905 1.00 65.25 121 THR A O 1
ATOM 938 N N . ASP A 1 122 ? 8.609 17.455 -14.109 1.00 48.09 122 ASP A N 1
ATOM 939 C CA . ASP A 1 122 ? 9.010 18.733 -14.715 1.00 48.09 122 ASP A CA 1
ATOM 940 C C . ASP A 1 122 ? 8.743 18.875 -16.225 1.00 48.09 122 ASP A C 1
ATOM 942 O O . ASP A 1 122 ? 9.612 18.591 -17.048 1.00 48.09 122 ASP A O 1
ATOM 946 N N . ASN A 1 123 ? 7.560 19.378 -16.592 1.00 48.34 123 ASN A N 1
ATOM 947 C CA . ASN A 1 123 ? 7.323 20.260 -17.746 1.00 48.34 123 ASN A CA 1
ATOM 948 C C . ASN A 1 123 ? 8.157 20.011 -19.034 1.00 48.34 123 ASN A C 1
ATOM 950 O O . ASN A 1 123 ? 8.579 20.960 -19.708 1.00 48.34 123 ASN A O 1
ATOM 954 N N . SER A 1 124 ? 8.377 18.750 -19.427 1.00 45.59 124 SER A N 1
ATOM 955 C CA . SER A 1 124 ? 8.980 18.396 -20.717 1.00 45.59 124 SER A CA 1
ATOM 956 C C . SER A 1 124 ? 7.935 18.522 -21.819 1.00 45.59 124 SER A C 1
ATOM 958 O O . SER A 1 124 ? 7.520 17.572 -22.482 1.00 45.59 124 SER A O 1
ATOM 960 N N . THR A 1 125 ? 7.547 19.771 -22.057 1.00 48.00 125 THR A N 1
ATOM 961 C CA . THR A 1 125 ? 7.244 20.251 -23.399 1.00 48.00 125 THR A CA 1
ATOM 962 C C . THR A 1 125 ? 8.373 19.757 -24.312 1.00 48.00 125 THR A C 1
ATOM 964 O O . THR A 1 125 ? 9.512 20.174 -24.129 1.00 48.00 125 THR A O 1
ATOM 967 N N . SER A 1 126 ? 8.058 18.892 -25.284 1.00 45.81 126 SER A N 1
ATOM 968 C CA . SER A 1 126 ? 8.916 18.415 -26.395 1.00 45.81 126 SER A CA 1
ATOM 969 C C . SER A 1 126 ? 9.558 17.014 -26.338 1.00 45.81 126 SER A C 1
ATOM 971 O O . SER A 1 126 ? 10.745 16.894 -26.589 1.00 45.81 126 SER A O 1
ATOM 973 N N . VAL A 1 127 ? 8.780 15.924 -26.251 1.00 50.09 127 VAL A N 1
ATOM 974 C CA . VAL A 1 127 ? 9.043 14.742 -27.121 1.00 50.09 127 VAL A CA 1
ATOM 975 C C . VAL A 1 127 ? 7.734 14.019 -27.474 1.00 50.09 127 VAL A C 1
ATOM 977 O O . VAL A 1 127 ? 7.534 12.835 -27.212 1.00 50.09 127 VAL A O 1
ATOM 980 N N . GLU A 1 128 ? 6.816 14.716 -28.135 1.00 50.72 128 GLU A N 1
ATOM 981 C CA . GLU A 1 128 ? 5.560 14.141 -28.645 1.00 50.72 128 GLU A CA 1
ATOM 982 C C . GLU A 1 128 ? 5.766 13.242 -29.892 1.00 50.72 128 GLU A C 1
ATOM 984 O O . GLU A 1 128 ? 4.849 13.009 -30.670 1.00 50.72 128 GLU A O 1
ATOM 989 N N . THR A 1 129 ? 6.982 12.734 -30.151 1.00 46.75 129 THR A N 1
ATOM 990 C CA . THR A 1 129 ? 7.281 12.002 -31.405 1.00 46.75 129 THR A CA 1
ATOM 991 C C . THR A 1 129 ? 8.163 10.756 -31.253 1.00 46.75 129 THR A C 1
ATOM 993 O O . THR A 1 129 ? 8.549 10.164 -32.257 1.00 46.75 129 THR A O 1
ATOM 996 N N . LEU A 1 130 ? 8.432 10.280 -30.029 1.00 48.16 130 LEU A N 1
ATOM 997 C CA . LEU A 1 130 ? 9.035 8.947 -29.801 1.00 48.16 130 LEU A CA 1
ATOM 998 C C . LEU A 1 130 ? 8.129 7.978 -29.014 1.00 48.16 130 LEU A C 1
ATOM 1000 O O . LEU A 1 130 ? 8.474 6.811 -28.846 1.00 48.16 130 LEU A O 1
ATOM 1004 N N . LYS A 1 131 ? 6.917 8.411 -28.640 1.00 51.16 131 LYS A N 1
ATOM 1005 C CA . LYS A 1 131 ? 5.891 7.616 -27.931 1.00 51.16 131 LYS A CA 1
ATOM 1006 C C . LYS A 1 131 ? 5.205 6.522 -28.774 1.00 51.16 131 LYS A C 1
ATOM 1008 O O . LYS A 1 131 ? 4.243 5.917 -28.327 1.00 51.16 131 LYS A O 1
ATOM 1013 N N . ALA A 1 132 ? 5.695 6.244 -29.984 1.00 44.78 132 ALA A N 1
ATOM 1014 C CA . ALA A 1 132 ? 5.165 5.193 -30.863 1.00 44.78 132 ALA A CA 1
ATOM 1015 C C . ALA A 1 132 ? 6.009 3.901 -30.861 1.00 44.78 132 ALA A C 1
ATOM 1017 O O . ALA A 1 132 ? 5.803 3.027 -31.704 1.00 44.78 132 ALA A O 1
ATOM 1018 N N . ARG A 1 133 ? 6.985 3.768 -29.949 1.00 45.66 133 ARG A N 1
ATOM 1019 C CA . ARG A 1 133 ? 7.804 2.549 -29.839 1.00 45.66 133 ARG A CA 1
ATOM 1020 C C . ARG A 1 133 ? 8.240 2.202 -28.414 1.00 45.66 133 ARG A C 1
ATOM 1022 O O . ARG A 1 133 ? 9.264 1.544 -28.248 1.00 45.66 133 ARG A O 1
ATOM 1029 N N . GLN A 1 134 ? 7.465 2.593 -27.400 1.00 52.53 134 GLN A N 1
ATOM 1030 C CA . GLN A 1 134 ? 7.440 1.783 -26.184 1.00 52.53 134 GLN A CA 1
ATOM 1031 C C . GLN A 1 134 ? 6.814 0.462 -26.615 1.00 52.53 134 GLN A C 1
ATOM 1033 O O . GLN A 1 134 ? 5.626 0.383 -26.922 1.00 52.53 134 GLN A O 1
ATOM 1038 N N . SER A 1 135 ? 7.678 -0.537 -26.804 1.00 49.09 135 SER A N 1
ATOM 1039 C CA . SER A 1 135 ? 7.261 -1.929 -26.869 1.00 49.09 135 SER A CA 1
ATOM 1040 C C . SER A 1 135 ? 6.249 -2.114 -25.746 1.00 49.09 135 SER A C 1
ATOM 1042 O O . SER A 1 135 ? 6.514 -1.648 -24.640 1.00 49.09 135 SER A O 1
ATOM 1044 N N . ALA A 1 136 ? 5.090 -2.701 -26.038 1.00 58.72 136 ALA A N 1
ATOM 1045 C CA . ALA A 1 136 ? 4.185 -3.176 -25.004 1.00 58.72 136 ALA A CA 1
ATOM 1046 C C . ALA A 1 136 ? 4.939 -4.272 -24.243 1.00 58.72 136 ALA A C 1
ATOM 1048 O O . ALA A 1 136 ? 4.857 -5.448 -24.582 1.00 58.72 136 ALA A O 1
ATOM 1049 N N . THR A 1 137 ? 5.833 -3.860 -23.353 1.00 75.06 137 THR A N 1
ATOM 1050 C CA . THR A 1 137 ? 6.442 -4.734 -22.377 1.00 75.06 137 THR A CA 1
ATOM 1051 C C . THR A 1 137 ? 5.313 -5.029 -21.418 1.00 75.06 137 THR A C 1
ATOM 1053 O O . THR A 1 137 ? 4.652 -4.103 -20.941 1.00 75.06 137 THR A O 1
ATOM 1056 N N . ASP A 1 138 ? 5.039 -6.311 -21.222 1.00 91.69 138 ASP A N 1
ATOM 1057 C CA . ASP A 1 138 ? 4.095 -6.721 -20.197 1.00 91.69 138 ASP A CA 1
ATOM 1058 C C . ASP A 1 138 ? 4.532 -6.079 -18.867 1.00 91.69 138 ASP A C 1
ATOM 1060 O O . ASP A 1 138 ? 5.741 -6.024 -18.601 1.00 91.69 138 ASP A O 1
ATOM 1064 N N . PRO A 1 139 ? 3.594 -5.535 -18.071 1.00 95.25 139 PRO A N 1
ATOM 1065 C CA . PRO A 1 139 ? 3.916 -4.954 -16.777 1.00 95.25 139 PRO A CA 1
ATOM 1066 C C . PRO A 1 139 ? 4.772 -5.905 -15.939 1.00 95.25 139 PRO A C 1
ATOM 1068 O O . PRO A 1 139 ? 4.550 -7.118 -15.934 1.00 95.25 139 PRO A O 1
ATOM 1071 N N . THR A 1 140 ? 5.768 -5.361 -15.243 1.00 96.94 140 THR A N 1
ATOM 1072 C CA . THR A 1 140 ? 6.601 -6.179 -14.357 1.00 96.94 140 THR A CA 1
ATOM 1073 C C . THR A 1 140 ? 5.810 -6.477 -13.089 1.00 96.94 140 THR A C 1
ATOM 1075 O O . THR A 1 140 ? 5.468 -5.557 -12.348 1.00 96.94 140 THR A O 1
ATOM 1078 N N . ASP A 1 141 ? 5.513 -7.753 -12.857 1.00 97.50 141 ASP A N 1
ATOM 1079 C CA . ASP A 1 141 ? 4.840 -8.234 -11.649 1.00 97.50 141 ASP A CA 1
ATOM 1080 C C . ASP A 1 141 ? 5.777 -8.136 -10.438 1.00 97.50 141 ASP A C 1
ATOM 1082 O O . ASP A 1 141 ? 6.812 -8.808 -10.388 1.00 97.50 141 ASP A O 1
ATOM 1086 N N . VAL A 1 142 ? 5.404 -7.292 -9.474 1.00 97.69 142 VAL A N 1
ATOM 1087 C CA . VAL A 1 142 ? 6.105 -7.122 -8.190 1.00 97.69 142 VAL A CA 1
ATOM 1088 C C . VAL A 1 142 ? 5.238 -7.556 -7.002 1.00 97.69 142 VAL A C 1
ATOM 1090 O O . VAL A 1 142 ? 5.477 -7.167 -5.857 1.00 97.69 142 VAL A O 1
ATOM 1093 N N . CYS A 1 143 ? 4.216 -8.382 -7.243 1.00 97.44 143 CYS A N 1
ATOM 1094 C CA . CYS A 1 143 ? 3.441 -9.006 -6.178 1.00 97.44 143 CYS A CA 1
ATOM 1095 C C . CYS A 1 143 ? 4.332 -9.847 -5.252 1.00 97.44 143 CYS A C 1
ATOM 1097 O O . CYS A 1 143 ? 5.192 -10.608 -5.695 1.00 97.44 143 CYS A O 1
ATOM 1099 N N . ASP A 1 144 ? 4.082 -9.745 -3.944 1.00 95.50 144 ASP A N 1
ATOM 1100 C CA . ASP A 1 144 ? 4.773 -10.504 -2.888 1.00 95.50 144 ASP A CA 1
ATOM 1101 C C . ASP A 1 144 ? 6.303 -10.327 -2.838 1.00 95.50 144 ASP A C 1
ATOM 1103 O O . ASP A 1 144 ? 7.003 -11.087 -2.154 1.00 95.50 144 ASP A O 1
ATOM 1107 N N . GLU A 1 145 ? 6.840 -9.323 -3.532 1.00 96.06 145 GLU A N 1
ATOM 1108 C CA . GLU A 1 145 ? 8.249 -8.982 -3.435 1.00 96.06 145 GLU A CA 1
ATOM 1109 C C . GLU A 1 145 ? 8.575 -8.445 -2.029 1.00 96.06 145 GLU A C 1
ATOM 1111 O O . GLU A 1 145 ? 7.792 -7.748 -1.381 1.00 96.06 145 GLU A O 1
ATOM 1116 N N . LEU A 1 146 ? 9.748 -8.827 -1.518 1.00 96.00 146 LEU A N 1
ATOM 1117 C CA . LEU A 1 146 ? 10.189 -8.431 -0.187 1.00 96.00 146 LEU A CA 1
ATOM 1118 C C . LEU A 1 146 ? 10.625 -6.967 -0.182 1.00 96.00 146 LEU A C 1
ATOM 1120 O O . LEU A 1 146 ? 11.381 -6.521 -1.042 1.00 96.00 146 LEU A O 1
ATOM 1124 N N . CYS A 1 147 ? 10.240 -6.253 0.866 1.00 97.75 147 CYS A N 1
ATOM 1125 C CA . CYS A 1 147 ? 10.598 -4.858 1.065 1.00 97.75 147 CYS A CA 1
ATOM 1126 C C . CYS A 1 147 ? 11.059 -4.605 2.506 1.00 97.75 147 CYS A C 1
ATOM 1128 O O . CYS A 1 147 ? 10.921 -5.449 3.395 1.00 97.75 147 CYS A O 1
ATOM 1130 N N . THR A 1 148 ? 11.681 -3.447 2.724 1.00 97.75 148 THR A N 1
ATOM 1131 C CA . THR A 1 148 ? 12.164 -3.023 4.044 1.00 97.75 148 THR A CA 1
ATOM 1132 C C . THR A 1 148 ? 11.185 -2.036 4.659 1.00 97.75 148 THR A C 1
ATOM 1134 O O . THR A 1 148 ? 10.897 -1.005 4.051 1.00 97.75 148 THR A O 1
ATOM 1137 N N . ILE A 1 149 ? 10.717 -2.336 5.875 1.00 97.75 149 ILE A N 1
ATOM 1138 C CA . ILE A 1 149 ? 9.811 -1.456 6.615 1.00 97.75 149 ILE A CA 1
ATOM 1139 C C . ILE A 1 149 ? 10.566 -0.235 7.153 1.00 97.75 149 ILE A C 1
ATOM 1141 O O . ILE A 1 149 ? 11.598 -0.367 7.814 1.00 97.75 149 ILE A O 1
ATOM 1145 N N . LEU A 1 150 ? 10.028 0.954 6.892 1.00 96.62 150 LEU A N 1
ATOM 1146 C CA . LEU A 1 150 ? 10.551 2.242 7.334 1.00 96.62 150 LEU A CA 1
ATOM 1147 C C . LEU A 1 150 ? 9.424 3.065 7.965 1.00 96.62 150 LEU A C 1
ATOM 1149 O O . LEU A 1 150 ? 8.351 3.213 7.384 1.00 96.62 150 LEU A O 1
ATOM 1153 N N . CYS A 1 151 ? 9.683 3.635 9.140 1.00 96.50 151 CYS A N 1
ATOM 1154 C CA . CYS A 1 151 ? 8.726 4.495 9.831 1.00 96.50 151 CYS A CA 1
ATOM 1155 C C . CYS A 1 151 ? 9.040 5.967 9.559 1.00 96.50 151 CYS A C 1
ATOM 1157 O O . CYS A 1 151 ? 10.191 6.398 9.653 1.00 96.50 151 CYS A O 1
ATOM 1159 N N . GLY A 1 152 ? 8.011 6.743 9.233 1.00 93.75 152 GLY A N 1
ATOM 1160 C CA . GLY A 1 152 ? 8.121 8.154 8.877 1.00 93.75 152 GLY A CA 1
ATOM 1161 C C . GLY A 1 152 ? 7.031 8.999 9.526 1.00 93.75 152 GLY A C 1
ATOM 1162 O O . GLY A 1 152 ? 6.282 8.537 10.386 1.00 93.75 152 GLY A O 1
ATOM 1163 N N . ILE A 1 153 ? 6.964 10.260 9.122 1.00 91.81 153 ILE A N 1
ATOM 1164 C CA . ILE A 1 153 ? 5.910 11.192 9.519 1.00 91.81 153 ILE A CA 1
ATOM 1165 C C . ILE A 1 153 ? 5.314 11.732 8.221 1.00 91.81 153 ILE A C 1
ATOM 1167 O O . ILE A 1 153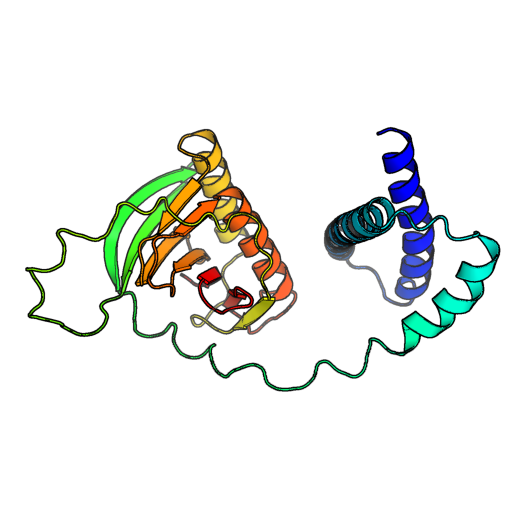 ? 6.051 12.194 7.353 1.00 91.81 153 ILE A O 1
ATOM 1171 N N . SER A 1 154 ? 4.000 11.627 8.082 1.00 86.50 154 SER A N 1
ATOM 1172 C CA . SER A 1 154 ? 3.209 12.187 6.989 1.00 86.50 154 SER A CA 1
ATOM 1173 C C . SER A 1 154 ? 1.937 12.745 7.617 1.00 86.50 154 SER A C 1
ATOM 1175 O O . SER A 1 154 ? 1.165 11.990 8.198 1.00 86.50 154 SER A O 1
ATOM 1177 N N . GLY A 1 155 ? 1.778 14.069 7.605 1.00 84.31 155 GLY A N 1
ATOM 1178 C CA . GLY A 1 155 ? 0.711 14.754 8.342 1.00 84.31 155 GLY A CA 1
ATOM 1179 C C . GLY A 1 155 ? 0.958 14.886 9.852 1.00 84.31 155 GLY A C 1
ATOM 1180 O O . GLY A 1 155 ? 1.912 14.334 10.406 1.00 84.31 155 GLY A O 1
ATOM 1181 N N . ASP A 1 156 ? 0.078 15.646 10.511 1.00 86.88 156 ASP A N 1
ATOM 1182 C CA . ASP A 1 156 ? 0.207 16.030 11.926 1.00 86.88 156 ASP A CA 1
ATOM 1183 C C . ASP A 1 156 ? -0.274 14.951 12.905 1.00 86.88 156 ASP A C 1
ATOM 1185 O O . ASP A 1 156 ? 0.108 14.958 14.078 1.00 86.88 156 ASP A O 1
ATOM 1189 N N . LEU A 1 157 ? -1.138 14.043 12.446 1.00 92.38 157 LEU A N 1
ATOM 1190 C CA . LEU A 1 157 ? -1.757 13.013 13.271 1.00 92.38 157 LEU A CA 1
ATOM 1191 C C . LEU A 1 157 ? -1.581 11.633 12.627 1.00 92.38 157 LEU A C 1
ATOM 1193 O O . LEU A 1 157 ? -1.617 11.518 11.405 1.00 92.38 157 LEU A O 1
ATOM 1197 N N . PRO A 1 158 ? -1.388 10.570 13.420 1.00 93.00 158 PRO A N 1
ATOM 1198 C CA . PRO A 1 158 ? -1.458 9.210 12.908 1.00 93.00 158 PRO A CA 1
ATOM 1199 C C . PRO A 1 158 ? -2.896 8.879 12.474 1.00 93.00 158 PRO A C 1
ATOM 1201 O O . PRO A 1 158 ? -3.846 9.380 13.087 1.00 93.00 158 PRO A O 1
ATOM 1204 N N . PRO A 1 159 ? -3.083 8.029 11.450 1.00 95.94 159 PRO A N 1
ATOM 1205 C CA . PRO A 1 159 ? -4.410 7.567 11.070 1.00 95.94 159 PRO A CA 1
ATOM 1206 C C . PRO A 1 159 ? -5.029 6.714 12.187 1.00 95.94 159 PRO A C 1
ATOM 1208 O O . PRO A 1 159 ? -4.322 6.072 12.969 1.00 95.94 159 PRO A O 1
ATOM 1211 N N . THR A 1 160 ? -6.358 6.688 12.259 1.00 96.00 160 THR A N 1
ATOM 1212 C CA . THR A 1 160 ? -7.073 5.835 13.217 1.00 96.00 160 THR A CA 1
ATOM 1213 C C . THR A 1 160 ? -7.141 4.388 12.726 1.00 96.00 160 THR A C 1
ATOM 1215 O O . THR A 1 160 ? -7.265 4.119 11.527 1.00 96.00 160 THR A O 1
ATOM 1218 N N . THR A 1 161 ? -7.093 3.434 13.659 1.00 95.88 161 THR A N 1
ATOM 1219 C CA . THR A 1 161 ? -7.189 1.999 13.345 1.00 95.88 161 THR A CA 1
ATOM 1220 C C . THR A 1 161 ? -8.519 1.664 12.667 1.00 95.88 161 THR A C 1
ATOM 1222 O O . THR A 1 161 ? -8.559 0.844 11.749 1.00 95.88 161 THR A O 1
ATOM 1225 N N . GLU A 1 162 ? -9.606 2.319 13.080 1.00 97.62 162 GLU A N 1
ATOM 1226 C CA . GLU A 1 162 ? -10.944 2.131 12.520 1.00 97.62 162 GLU A CA 1
ATOM 1227 C C . GLU A 1 162 ? -11.028 2.572 11.057 1.00 97.62 162 GLU A C 1
ATOM 1229 O O . GLU A 1 162 ? -11.672 1.891 10.257 1.00 97.62 162 GLU A O 1
ATOM 1234 N N . ASP A 1 163 ? -10.378 3.680 10.692 1.00 98.12 163 ASP A N 1
ATOM 1235 C CA . ASP A 1 163 ? -10.342 4.148 9.306 1.00 98.12 163 ASP A CA 1
ATOM 1236 C C . ASP A 1 163 ? -9.495 3.217 8.433 1.00 98.12 163 ASP A C 1
ATOM 1238 O O . ASP A 1 163 ? -9.920 2.836 7.340 1.00 98.12 163 ASP A O 1
ATOM 1242 N N . CYS A 1 164 ? -8.333 2.780 8.928 1.00 98.12 164 CYS A N 1
ATOM 1243 C CA . CYS A 1 164 ? -7.483 1.845 8.193 1.00 98.12 164 CYS A CA 1
ATOM 1244 C C . CYS A 1 164 ? -8.149 0.479 7.980 1.00 98.12 164 CYS A C 1
ATOM 1246 O O . CYS A 1 164 ? -8.005 -0.104 6.905 1.00 98.12 164 CYS A O 1
ATOM 1248 N N . ALA A 1 165 ? -8.936 -0.011 8.944 1.00 98.25 165 ALA A N 1
ATOM 1249 C CA . ALA A 1 165 ? -9.704 -1.245 8.780 1.00 98.25 165 ALA A CA 1
ATOM 1250 C C . ALA A 1 165 ? -10.704 -1.155 7.610 1.00 98.25 165 ALA A C 1
ATOM 1252 O O . ALA A 1 165 ? -10.841 -2.104 6.842 1.00 98.25 165 ALA A O 1
ATOM 1253 N N . VAL A 1 166 ? -11.341 0.006 7.411 1.00 98.56 166 VAL A N 1
ATOM 1254 C CA . VAL A 1 166 ? -12.268 0.234 6.286 1.00 98.56 166 VAL A CA 1
ATOM 1255 C C . VAL A 1 166 ? -11.537 0.191 4.943 1.00 98.56 166 VAL A C 1
ATOM 1257 O O . VAL A 1 166 ? -12.074 -0.340 3.969 1.00 98.56 166 VAL A O 1
ATOM 1260 N N . VAL A 1 167 ? -10.310 0.715 4.878 1.00 98.44 167 VAL A N 1
ATOM 1261 C CA . VAL A 1 167 ? -9.481 0.631 3.666 1.00 98.44 167 VAL A CA 1
ATOM 1262 C C . VAL A 1 167 ? -9.085 -0.821 3.375 1.00 98.44 167 VAL A C 1
ATOM 1264 O O . VAL A 1 167 ? -9.207 -1.263 2.234 1.00 98.44 167 VAL A O 1
ATOM 1267 N N . VAL A 1 168 ? -8.699 -1.600 4.392 1.00 98.38 168 VAL A N 1
ATOM 1268 C CA . VAL A 1 168 ? -8.393 -3.039 4.245 1.00 98.38 168 VAL A CA 1
ATOM 1269 C C . VAL A 1 168 ? -9.614 -3.834 3.756 1.00 98.38 168 VAL A C 1
ATOM 1271 O O . VAL A 1 168 ? -9.491 -4.675 2.857 1.00 98.38 168 VAL A O 1
ATOM 1274 N N . ASP A 1 169 ? -10.806 -3.536 4.277 1.00 98.38 169 ASP A N 1
ATOM 1275 C CA . ASP A 1 169 ? -12.058 -4.141 3.810 1.00 98.38 169 ASP A CA 1
ATOM 1276 C C . ASP A 1 169 ? -12.343 -3.785 2.340 1.00 98.38 169 ASP A C 1
ATOM 1278 O O . ASP A 1 169 ? -12.708 -4.659 1.548 1.00 98.38 169 ASP A O 1
ATOM 1282 N N . ALA A 1 170 ? -12.118 -2.529 1.934 1.00 98.25 170 ALA A N 1
ATOM 1283 C CA . ALA A 1 170 ? -12.263 -2.109 0.538 1.00 98.25 170 ALA A CA 1
ATOM 1284 C C . ALA A 1 170 ? -11.298 -2.848 -0.399 1.00 98.25 170 ALA A C 1
ATOM 1286 O O . ALA A 1 170 ? -11.717 -3.296 -1.468 1.00 98.25 170 ALA A O 1
ATOM 1287 N N . ILE A 1 171 ? -10.036 -3.026 0.004 1.00 97.75 171 ILE A N 1
ATOM 1288 C CA . ILE A 1 171 ? -9.045 -3.794 -0.765 1.00 97.75 171 ILE A CA 1
ATOM 1289 C C . ILE A 1 171 ? -9.501 -5.253 -0.925 1.00 97.75 171 ILE A C 1
ATOM 1291 O O . ILE A 1 171 ? -9.419 -5.819 -2.018 1.00 97.75 171 ILE A O 1
ATOM 1295 N N . THR A 1 172 ? -10.053 -5.852 0.134 1.00 96.50 172 THR A N 1
ATOM 1296 C CA . THR A 1 172 ? -10.597 -7.219 0.092 1.00 96.50 172 THR A CA 1
ATOM 1297 C C . THR A 1 172 ? -11.766 -7.334 -0.894 1.00 96.50 172 THR A C 1
ATOM 1299 O O . THR A 1 172 ? -11.843 -8.307 -1.649 1.00 96.50 172 THR A O 1
ATOM 1302 N N . ILE A 1 173 ? -12.655 -6.333 -0.931 1.00 96.56 173 ILE A N 1
ATOM 1303 C CA . ILE A 1 173 ? -13.757 -6.265 -1.903 1.00 96.56 173 ILE A CA 1
ATOM 1304 C C . ILE A 1 173 ? -13.213 -6.132 -3.329 1.00 96.56 173 ILE A C 1
ATOM 1306 O O . ILE A 1 173 ? -13.655 -6.879 -4.203 1.00 96.56 173 ILE A O 1
ATOM 1310 N N . LEU A 1 174 ? -12.251 -5.233 -3.571 1.00 94.19 174 LEU A N 1
ATOM 1311 C CA . LEU A 1 174 ? -11.635 -5.046 -4.891 1.00 94.19 174 LEU A CA 1
ATOM 1312 C C . LEU A 1 174 ? -11.035 -6.353 -5.411 1.00 94.19 174 LEU A C 1
ATOM 1314 O O . LEU A 1 174 ? -11.360 -6.772 -6.520 1.00 94.19 174 LEU A O 1
ATOM 1318 N N . ASN A 1 175 ? -10.270 -7.056 -4.577 1.00 94.69 175 ASN A N 1
ATOM 1319 C CA . ASN A 1 175 ? -9.662 -8.331 -4.945 1.00 94.69 175 ASN A CA 1
ATOM 1320 C C . ASN A 1 175 ? -10.689 -9.418 -5.336 1.00 94.69 175 ASN A C 1
ATOM 1322 O O . ASN A 1 175 ? -10.363 -10.332 -6.089 1.00 94.69 175 ASN A O 1
ATOM 1326 N N . GLY A 1 176 ? -11.922 -9.351 -4.818 1.00 93.12 176 GLY A N 1
ATOM 1327 C CA . GLY A 1 176 ? -13.001 -10.282 -5.168 1.00 93.12 176 GLY A CA 1
ATOM 1328 C C . GLY A 1 176 ? -13.916 -9.817 -6.308 1.00 93.12 176 GLY A C 1
ATOM 1329 O O . GLY A 1 176 ? -14.614 -10.645 -6.895 1.00 93.12 176 GLY A O 1
ATOM 1330 N N . ALA A 1 177 ? -13.953 -8.514 -6.597 1.00 93.50 177 ALA A N 1
ATOM 1331 C CA . ALA A 1 177 ? -14.900 -7.905 -7.534 1.00 93.50 177 ALA A CA 1
ATOM 1332 C C . ALA A 1 177 ? -14.280 -7.539 -8.892 1.00 93.50 177 ALA A C 1
ATOM 1334 O O . ALA A 1 177 ? -14.989 -7.546 -9.900 1.00 93.50 177 ALA A O 1
ATOM 1335 N N . ILE A 1 178 ? -12.986 -7.210 -8.922 1.00 94.56 178 ILE A N 1
ATOM 1336 C CA . ILE A 1 178 ? -12.238 -6.832 -10.130 1.00 94.56 178 ILE A CA 1
ATOM 1337 C C . ILE A 1 178 ? -11.007 -7.734 -10.310 1.00 94.56 178 ILE A C 1
ATOM 1339 O O . ILE A 1 178 ? -10.900 -8.779 -9.669 1.00 94.56 178 ILE A O 1
ATOM 1343 N N . SER A 1 179 ? -10.099 -7.364 -11.222 1.00 95.69 179 SER A N 1
ATOM 1344 C CA . SER A 1 179 ? -8.799 -8.034 -11.333 1.00 95.69 179 SER A CA 1
ATOM 1345 C C . SER A 1 179 ? -8.108 -8.068 -9.959 1.00 95.69 179 SER A C 1
ATOM 1347 O O . SER A 1 179 ? -8.115 -7.043 -9.273 1.00 95.69 179 SER A O 1
ATOM 1349 N N . PRO A 1 180 ? -7.509 -9.201 -9.542 1.00 96.44 180 PRO A N 1
ATOM 1350 C CA . PRO A 1 180 ? -6.788 -9.294 -8.266 1.00 96.44 180 PRO A CA 1
ATOM 1351 C C . PRO A 1 180 ? -5.526 -8.413 -8.227 1.00 96.44 180 PRO A C 1
ATOM 1353 O O . PRO A 1 180 ? -4.957 -8.173 -7.160 1.00 96.44 180 PRO A O 1
ATOM 1356 N 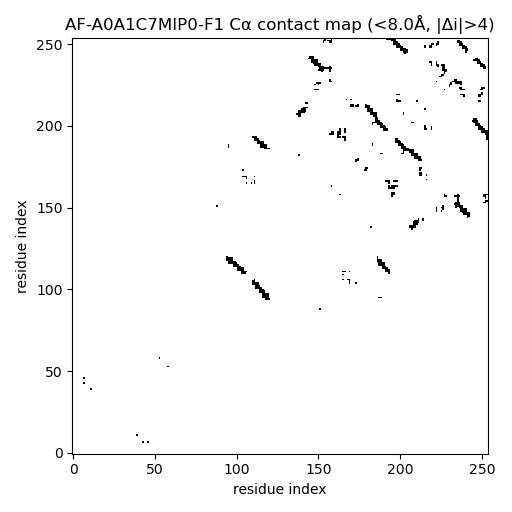N . THR A 1 181 ? -5.114 -7.915 -9.389 1.00 97.50 181 THR A N 1
ATOM 1357 C CA . THR A 1 181 ? -3.981 -7.020 -9.599 1.00 97.50 181 THR A CA 1
ATOM 1358 C C . THR A 1 181 ? -4.421 -5.670 -10.160 1.00 97.50 181 THR A C 1
ATOM 1360 O O . THR A 1 181 ? -5.530 -5.512 -10.685 1.00 97.50 181 THR A O 1
ATOM 1363 N N . PHE A 1 182 ? -3.530 -4.689 -10.068 1.00 97.56 182 PHE A N 1
ATOM 1364 C CA . PHE A 1 182 ? -3.651 -3.384 -10.698 1.00 97.56 182 PHE A CA 1
ATOM 1365 C C . PHE A 1 182 ? -2.315 -2.950 -11.296 1.00 97.56 182 PHE A C 1
ATOM 1367 O O . PHE A 1 182 ? -1.252 -3.394 -10.869 1.00 97.56 182 PHE A O 1
ATOM 1374 N N . ILE A 1 183 ? -2.390 -2.082 -12.302 1.00 97.44 183 ILE A N 1
ATOM 1375 C CA . ILE A 1 183 ? -1.229 -1.571 -13.025 1.00 97.44 183 ILE A CA 1
ATOM 1376 C C . ILE A 1 183 ? -0.944 -0.143 -12.577 1.00 97.44 183 ILE A C 1
ATOM 1378 O O . ILE A 1 183 ? -1.859 0.682 -12.537 1.00 97.44 183 ILE A O 1
ATOM 1382 N N . VAL A 1 184 ? 0.318 0.153 -12.280 1.00 95.94 184 VAL A N 1
ATOM 1383 C CA . VAL A 1 184 ? 0.790 1.499 -11.958 1.00 95.94 184 VAL A CA 1
ATOM 1384 C C . VAL A 1 184 ? 1.874 1.889 -12.947 1.00 95.94 184 VAL A C 1
ATOM 1386 O O . VAL A 1 184 ? 2.939 1.274 -13.021 1.00 95.94 184 VAL A O 1
ATOM 1389 N N . GLU A 1 185 ? 1.580 2.918 -13.734 1.00 94.88 185 GLU A N 1
ATOM 1390 C CA . GLU A 1 185 ? 2.517 3.469 -14.709 1.00 94.88 185 GLU A CA 1
ATOM 1391 C C . GLU A 1 185 ? 3.753 4.064 -14.023 1.00 94.88 185 GLU A C 1
ATOM 1393 O O . GLU A 1 185 ? 3.747 4.363 -12.829 1.00 94.88 185 GLU A O 1
ATOM 1398 N N . SER A 1 186 ? 4.830 4.242 -14.786 1.00 92.88 186 SER A N 1
ATOM 1399 C CA . SER A 1 186 ? 6.043 4.901 -14.292 1.00 92.88 186 SER A CA 1
ATOM 1400 C C . SER A 1 186 ? 5.727 6.287 -13.718 1.00 92.88 186 SER A C 1
ATOM 1402 O O . SER A 1 186 ? 5.022 7.073 -14.359 1.00 92.88 186 SER A O 1
ATOM 1404 N N . ASN A 1 187 ? 6.267 6.606 -12.537 1.00 92.19 187 ASN A N 1
ATOM 1405 C CA . ASN A 1 187 ? 6.025 7.861 -11.814 1.00 92.19 187 ASN A CA 1
ATOM 1406 C C . ASN A 1 187 ? 4.531 8.117 -11.553 1.00 92.19 187 ASN A C 1
ATOM 1408 O O . ASN A 1 187 ? 4.019 9.211 -11.800 1.00 92.19 187 ASN A O 1
ATOM 1412 N N . HIS A 1 188 ? 3.814 7.079 -11.128 1.00 94.12 188 HIS A N 1
ATOM 1413 C CA . HIS A 1 188 ? 2.429 7.177 -10.676 1.00 94.12 188 HIS A CA 1
ATOM 1414 C C . HIS A 1 188 ? 2.269 6.555 -9.290 1.00 94.12 188 HIS A C 1
ATOM 1416 O O . HIS A 1 188 ? 3.038 5.683 -8.876 1.00 94.12 188 HIS A O 1
ATOM 1422 N N . GLU A 1 189 ? 1.212 6.982 -8.607 1.00 95.56 189 GLU A N 1
ATOM 1423 C CA . GLU A 1 189 ? 0.771 6.441 -7.327 1.00 95.56 189 GLU A CA 1
ATOM 1424 C C . GLU A 1 189 ? -0.680 5.963 -7.443 1.00 95.56 189 GLU A C 1
ATOM 1426 O O . GLU A 1 189 ? -1.542 6.629 -8.021 1.00 95.56 189 GLU A O 1
ATOM 1431 N N . GLN A 1 190 ? -0.964 4.798 -6.873 1.00 97.38 190 GLN A N 1
ATOM 1432 C CA . GLN A 1 190 ? -2.318 4.311 -6.652 1.00 97.38 190 GLN A CA 1
ATOM 1433 C C . GLN A 1 190 ? -2.597 4.352 -5.152 1.00 97.38 190 GLN A C 1
ATOM 1435 O O . GLN A 1 190 ? -1.940 3.638 -4.397 1.00 97.38 190 GLN A O 1
ATOM 1440 N N . GLN A 1 191 ? -3.591 5.133 -4.723 1.00 97.00 191 GLN A N 1
ATOM 1441 C CA . GLN A 1 191 ? -3.959 5.241 -3.309 1.00 97.00 191 GLN A CA 1
ATOM 1442 C C . GLN A 1 191 ? -5.434 4.935 -3.048 1.00 97.00 191 GLN A C 1
ATOM 1444 O O . GLN A 1 191 ? -6.299 5.267 -3.858 1.00 97.00 191 GLN A O 1
ATOM 1449 N N . LEU A 1 192 ? -5.723 4.356 -1.884 1.00 98.25 192 LEU A N 1
ATOM 1450 C CA . LEU A 1 192 ? -7.054 4.226 -1.305 1.00 98.25 192 LEU A CA 1
ATOM 1451 C C . LEU A 1 192 ? -7.138 5.063 -0.039 1.00 98.25 192 LEU A C 1
ATOM 1453 O O . LEU A 1 192 ? -6.325 4.886 0.865 1.00 98.25 192 LEU A O 1
ATOM 1457 N N . VAL A 1 193 ? -8.151 5.920 0.046 1.00 98.06 193 VAL A N 1
ATOM 1458 C CA . VAL A 1 193 ? -8.344 6.834 1.172 1.00 98.06 193 VAL A CA 1
ATOM 1459 C C . VAL A 1 193 ? -9.716 6.666 1.793 1.00 98.06 193 VAL A C 1
ATOM 1461 O O . VAL A 1 193 ? -10.737 6.637 1.096 1.00 98.06 193 VAL A O 1
ATOM 1464 N N . TYR A 1 194 ? -9.736 6.622 3.121 1.00 98.38 194 TYR A N 1
ATOM 1465 C CA . TYR A 1 194 ? -10.942 6.765 3.919 1.00 98.38 194 TYR A CA 1
ATOM 1466 C C . TYR A 1 194 ? -10.624 7.420 5.263 1.00 98.38 194 TYR A C 1
ATOM 1468 O O . TYR A 1 194 ? -9.722 6.982 5.973 1.00 98.38 194 TYR A O 1
ATOM 1476 N N . GLY A 1 195 ? -11.403 8.442 5.628 1.00 96.75 195 GLY A N 1
ATOM 1477 C CA . GLY A 1 195 ? -11.239 9.146 6.898 1.00 96.75 195 GLY A CA 1
ATOM 1478 C C . GLY A 1 195 ? -9.844 9.756 7.018 1.00 96.75 195 GLY A C 1
ATOM 1479 O O . GLY A 1 195 ? -9.506 10.647 6.248 1.00 96.75 195 GLY A O 1
ATOM 1480 N N . THR A 1 196 ? -9.074 9.274 7.989 1.00 96.62 196 THR A N 1
ATOM 1481 C CA . THR A 1 196 ? -7.684 9.675 8.252 1.00 96.62 196 THR A CA 1
ATOM 1482 C C . THR A 1 196 ? -6.642 8.753 7.621 1.00 96.62 196 THR A C 1
ATOM 1484 O O . THR A 1 196 ? -5.459 9.061 7.712 1.00 96.62 196 THR A O 1
ATOM 1487 N N . CYS A 1 197 ? -7.039 7.624 7.023 1.00 97.81 197 CYS A N 1
ATOM 1488 C CA . CYS A 1 197 ? -6.116 6.583 6.576 1.00 97.81 197 CYS A CA 1
ATOM 1489 C C . CYS A 1 197 ? -5.994 6.513 5.051 1.00 97.81 197 CYS A C 1
ATOM 1491 O O . CYS A 1 197 ? -6.996 6.471 4.330 1.00 97.81 197 CYS A O 1
ATOM 1493 N N . ALA A 1 198 ? -4.751 6.422 4.577 1.00 97.69 198 ALA A N 1
ATOM 1494 C CA . ALA A 1 198 ? -4.401 6.194 3.184 1.00 97.69 198 AL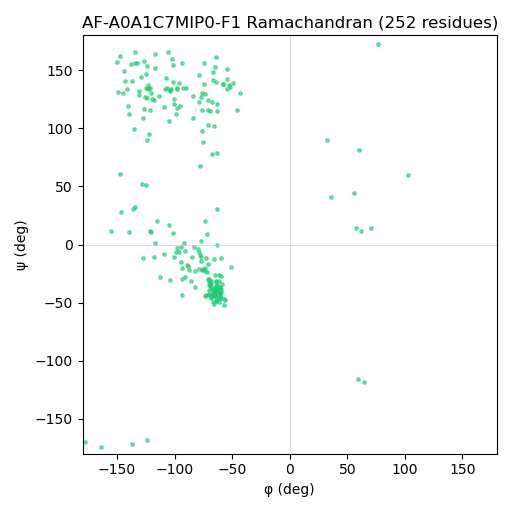A A CA 1
ATOM 1495 C C . ALA A 1 198 ? -3.506 4.957 3.044 1.00 97.69 198 ALA A C 1
ATOM 1497 O O . ALA A 1 198 ? -2.453 4.887 3.674 1.00 97.69 198 ALA A O 1
ATOM 1498 N N . PHE A 1 199 ? -3.897 4.009 2.189 1.00 98.25 199 PHE A N 1
ATOM 1499 C CA . PHE A 1 199 ? -3.022 2.938 1.691 1.00 98.25 199 PHE A CA 1
ATOM 1500 C C . PHE A 1 199 ? -2.573 3.299 0.285 1.00 98.25 199 PHE A C 1
ATOM 1502 O O . PHE A 1 199 ? -3.388 3.784 -0.496 1.00 98.25 199 PHE A O 1
ATOM 1509 N N . PHE A 1 200 ? -1.316 3.045 -0.061 1.00 97.62 200 PHE A N 1
ATOM 1510 C CA . PHE A 1 200 ? -0.796 3.446 -1.365 1.00 97.62 200 PHE A CA 1
ATOM 1511 C C . PHE A 1 200 ? 0.307 2.532 -1.888 1.00 97.62 200 PHE A C 1
ATOM 1513 O O . PHE A 1 200 ? 0.992 1.855 -1.119 1.00 97.62 200 PHE A O 1
ATOM 1520 N N . PHE A 1 201 ? 0.465 2.550 -3.208 1.00 97.88 201 PHE A N 1
ATOM 1521 C CA . PHE A 1 201 ? 1.584 1.981 -3.945 1.00 97.88 201 PHE A CA 1
ATOM 1522 C C . PHE A 1 201 ? 2.111 3.028 -4.925 1.00 97.88 201 PHE A C 1
ATOM 1524 O O . PHE A 1 201 ? 1.340 3.583 -5.709 1.00 97.88 201 PHE A O 1
ATOM 1531 N N . GLU A 1 202 ? 3.415 3.266 -4.896 1.00 96.00 202 GLU A N 1
ATOM 1532 C CA . GLU A 1 202 ? 4.111 4.251 -5.715 1.00 96.00 202 GLU A CA 1
ATOM 1533 C C . GLU A 1 202 ? 5.179 3.563 -6.572 1.00 96.00 202 GLU A C 1
ATOM 1535 O O . GLU A 1 202 ? 5.983 2.767 -6.073 1.00 96.00 202 GLU A O 1
ATOM 1540 N N . ASN A 1 203 ? 5.173 3.872 -7.871 1.00 95.81 203 ASN A N 1
ATOM 1541 C CA . ASN A 1 203 ? 6.114 3.338 -8.849 1.00 95.81 203 ASN A CA 1
ATOM 1542 C C . ASN A 1 203 ? 7.152 4.403 -9.233 1.00 95.81 203 ASN A C 1
ATOM 1544 O O . ASN A 1 203 ? 6.861 5.315 -10.009 1.00 95.81 203 ASN A O 1
ATOM 1548 N N . PHE A 1 204 ? 8.381 4.243 -8.742 1.00 93.88 204 PHE A N 1
ATOM 1549 C CA . PHE A 1 204 ? 9.534 5.082 -9.095 1.00 93.88 204 PHE A CA 1
ATOM 1550 C C . PHE A 1 204 ? 10.334 4.537 -10.285 1.00 93.88 204 PHE A C 1
ATOM 1552 O O . PHE A 1 204 ? 11.299 5.160 -10.735 1.00 93.88 204 PHE A O 1
ATOM 1559 N N . SER A 1 205 ? 9.988 3.349 -10.775 1.00 93.00 205 SER A N 1
ATOM 1560 C CA . SER A 1 205 ? 10.689 2.706 -11.877 1.00 93.00 205 SER A CA 1
ATOM 1561 C C . SER A 1 205 ? 10.342 3.375 -13.218 1.00 93.00 205 SER A C 1
ATOM 1563 O O . SER A 1 205 ? 9.288 4.007 -13.355 1.00 93.00 205 SER A O 1
ATOM 1565 N N . PRO A 1 206 ? 11.209 3.258 -14.242 1.00 91.38 206 PRO A N 1
ATOM 1566 C CA . PRO A 1 206 ? 10.895 3.717 -15.596 1.00 91.38 206 PRO A CA 1
ATOM 1567 C C . PRO A 1 206 ? 9.883 2.812 -16.320 1.00 91.38 206 PRO A C 1
ATOM 1569 O O . PRO A 1 206 ? 9.396 3.187 -17.389 1.00 91.38 206 PRO A O 1
ATOM 1572 N N . ASP A 1 207 ? 9.594 1.635 -15.764 1.00 93.88 207 ASP A N 1
ATOM 1573 C CA . ASP A 1 207 ? 8.730 0.622 -16.352 1.00 93.88 207 ASP A CA 1
ATOM 1574 C C . ASP A 1 207 ? 7.347 0.631 -15.685 1.00 93.88 207 ASP A C 1
ATOM 1576 O O . ASP A 1 207 ? 7.140 1.145 -14.583 1.00 93.88 207 ASP A O 1
ATOM 1580 N N . THR A 1 208 ? 6.363 0.068 -16.375 1.00 95.00 208 THR A N 1
ATOM 1581 C CA . THR A 1 208 ? 5.029 -0.147 -15.817 1.00 95.00 208 THR A CA 1
ATOM 1582 C C . THR A 1 208 ? 5.073 -1.350 -14.874 1.00 95.00 208 THR A C 1
ATOM 1584 O O . THR A 1 208 ? 5.570 -2.415 -15.254 1.00 95.00 208 THR A O 1
ATOM 1587 N N . LEU A 1 209 ? 4.546 -1.194 -13.658 1.00 96.75 209 LEU A N 1
ATOM 1588 C CA . LEU A 1 209 ? 4.511 -2.257 -12.652 1.00 96.75 209 LEU A CA 1
ATOM 1589 C C . LEU A 1 209 ? 3.090 -2.796 -12.477 1.00 96.75 209 LEU A C 1
ATOM 1591 O O . LEU A 1 209 ? 2.116 -2.044 -12.525 1.00 96.75 209 LEU A O 1
ATOM 1595 N N . GLU A 1 210 ? 2.982 -4.102 -12.256 1.00 98.06 210 GLU A N 1
ATOM 1596 C CA . GLU A 1 210 ? 1.765 -4.768 -11.797 1.00 98.06 210 GLU A CA 1
ATOM 1597 C C . GLU A 1 210 ? 1.907 -5.108 -10.314 1.00 98.06 210 GLU A C 1
ATOM 1599 O O . GLU A 1 210 ? 2.925 -5.651 -9.884 1.00 98.06 210 GLU A O 1
ATOM 1604 N N . TYR A 1 211 ? 0.880 -4.787 -9.527 1.00 98.31 211 TYR A N 1
ATOM 1605 C CA . TYR A 1 211 ? 0.860 -5.066 -8.098 1.00 98.31 211 TYR A CA 1
ATOM 1606 C C . TYR A 1 211 ? -0.462 -5.676 -7.644 1.00 98.31 211 TYR A C 1
ATOM 1608 O O . TYR A 1 211 ? -1.509 -5.509 -8.271 1.00 98.31 211 TYR A O 1
ATOM 1616 N N . CYS A 1 212 ? -0.416 -6.401 -6.531 1.00 98.38 212 CYS A N 1
ATOM 1617 C CA . CYS A 1 212 ? -1.542 -7.167 -6.020 1.00 98.38 212 CYS A CA 1
ATOM 1618 C C . CYS A 1 212 ? -2.285 -6.397 -4.930 1.00 98.38 212 CYS A C 1
ATOM 1620 O O . CYS A 1 212 ? -1.683 -5.896 -3.976 1.00 98.38 212 CYS A O 1
ATOM 1622 N N . TRP A 1 213 ? -3.618 -6.389 -5.008 1.00 98.00 213 TRP A N 1
ATOM 1623 C CA . TRP A 1 213 ? -4.463 -5.783 -3.977 1.00 98.00 213 TRP A CA 1
ATOM 1624 C C . TRP A 1 213 ? -4.203 -6.403 -2.601 1.00 98.00 213 TRP A C 1
ATOM 1626 O O . TRP A 1 213 ? -3.985 -5.687 -1.626 1.00 98.00 213 TRP A O 1
ATOM 1636 N N . LEU A 1 214 ? -4.152 -7.735 -2.512 1.00 96.94 214 LEU A N 1
ATOM 1637 C CA . LEU A 1 214 ? -3.886 -8.407 -1.237 1.00 96.94 214 LEU A CA 1
ATOM 1638 C C . LEU A 1 214 ? -2.506 -8.056 -0.670 1.00 96.94 214 LEU A C 1
ATOM 1640 O O . LEU A 1 214 ? -2.428 -7.719 0.511 1.00 96.94 214 LEU A O 1
ATOM 1644 N N . SER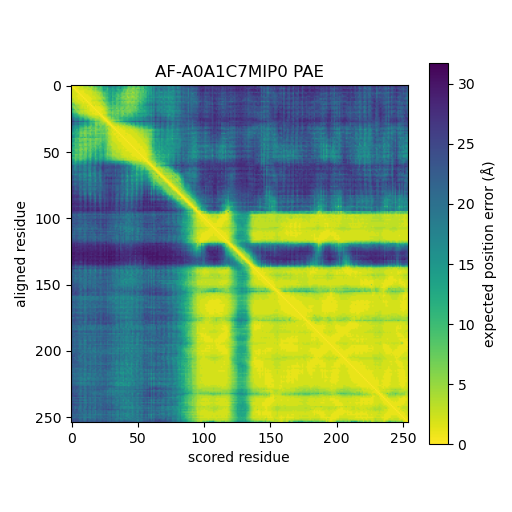 A 1 215 ? -1.452 -8.049 -1.492 1.00 97.62 215 SER A N 1
ATOM 1645 C CA . SER A 1 215 ? -0.102 -7.681 -1.043 1.00 97.62 215 SER A CA 1
ATOM 1646 C C . SER A 1 215 ? -0.059 -6.240 -0.523 1.00 97.62 215 SER A C 1
ATOM 1648 O O . SER A 1 215 ? 0.554 -5.997 0.514 1.00 97.62 215 SER A O 1
ATOM 1650 N N . LEU A 1 216 ? -0.797 -5.303 -1.141 1.00 98.25 216 LEU A N 1
ATOM 1651 C CA . LEU A 1 216 ? -0.964 -3.941 -0.615 1.00 98.25 216 LEU A CA 1
ATOM 1652 C C . LEU A 1 216 ? -1.594 -3.934 0.787 1.00 98.25 216 LEU A C 1
ATOM 1654 O O . LEU A 1 216 ? -1.091 -3.247 1.676 1.00 98.25 216 LEU A O 1
ATOM 1658 N N . SER A 1 217 ? -2.666 -4.704 1.015 1.00 98.00 217 SER A N 1
ATOM 1659 C CA . SER A 1 217 ? -3.288 -4.778 2.347 1.00 98.00 217 SER A CA 1
ATOM 1660 C C . SER A 1 217 ? -2.392 -5.447 3.393 1.00 98.00 217 SER A C 1
ATOM 1662 O O . SER A 1 217 ? -2.358 -4.987 4.536 1.00 98.00 217 SER A O 1
ATOM 1664 N N . GLU A 1 218 ? -1.651 -6.498 3.020 1.00 97.94 218 GLU A N 1
ATOM 1665 C CA . GLU A 1 218 ? -0.733 -7.197 3.926 1.00 97.94 218 GLU A CA 1
ATOM 1666 C C . GLU A 1 218 ? 0.426 -6.282 4.332 1.00 97.94 218 GLU A C 1
ATOM 1668 O O . GLU A 1 218 ? 0.647 -6.078 5.526 1.00 97.94 218 GLU A O 1
ATOM 1673 N N . ILE A 1 219 ? 1.101 -5.672 3.353 1.00 97.81 219 ILE A N 1
ATOM 1674 C CA . ILE A 1 219 ? 2.235 -4.774 3.591 1.00 97.81 219 ILE A CA 1
ATOM 1675 C C . ILE A 1 219 ? 1.799 -3.509 4.327 1.00 97.81 219 ILE A C 1
ATOM 1677 O O . ILE A 1 219 ? 2.460 -3.109 5.283 1.00 97.81 219 ILE A O 1
ATOM 1681 N N . GLY A 1 220 ? 0.674 -2.897 3.945 1.00 97.88 220 GLY A N 1
ATOM 1682 C CA . GLY A 1 220 ? 0.159 -1.727 4.652 1.00 97.88 220 GLY A CA 1
ATOM 1683 C C . GLY A 1 220 ? -0.215 -2.046 6.103 1.00 97.88 220 GLY A C 1
ATOM 1684 O O . GLY A 1 220 ? 0.094 -1.263 6.995 1.00 97.88 220 GLY A O 1
ATOM 1685 N N . SER A 1 221 ? -0.785 -3.225 6.381 1.00 98.12 221 SER A N 1
ATOM 1686 C CA . SER A 1 221 ? -1.091 -3.651 7.758 1.00 98.12 221 SER A CA 1
ATOM 1687 C C . SER A 1 221 ? 0.169 -3.960 8.574 1.00 98.12 221 SER A C 1
ATOM 1689 O O . SER A 1 221 ? 0.243 -3.621 9.757 1.00 98.12 221 SER A O 1
ATOM 1691 N N . GLU A 1 222 ? 1.178 -4.579 7.958 1.00 97.50 222 GLU A N 1
ATOM 1692 C CA . GLU A 1 222 ? 2.472 -4.829 8.598 1.00 97.50 222 GLU A CA 1
ATOM 1693 C C . GLU A 1 222 ? 3.173 -3.507 8.934 1.00 97.50 222 GLU A C 1
ATOM 1695 O O . GLU A 1 222 ? 3.551 -3.286 10.088 1.00 97.50 222 GLU A O 1
ATOM 1700 N N . ALA A 1 223 ? 3.243 -2.588 7.968 1.00 97.62 223 ALA A N 1
ATOM 1701 C CA . ALA A 1 223 ? 3.786 -1.250 8.155 1.00 97.62 223 ALA A CA 1
ATOM 1702 C C . ALA A 1 223 ? 3.011 -0.460 9.223 1.00 97.62 223 ALA A C 1
ATOM 1704 O O . ALA A 1 223 ? 3.640 0.174 10.070 1.00 97.62 223 ALA A O 1
ATOM 1705 N N . ALA A 1 224 ? 1.674 -0.555 9.258 1.00 97.19 224 ALA A N 1
ATOM 1706 C CA . ALA A 1 224 ? 0.853 0.042 10.313 1.00 97.19 224 ALA A CA 1
ATOM 1707 C C . ALA A 1 224 ? 1.269 -0.475 11.694 1.00 97.19 224 ALA A C 1
ATOM 1709 O O . ALA A 1 224 ? 1.562 0.306 12.594 1.00 97.19 224 ALA A O 1
ATOM 1710 N N . SER A 1 225 ? 1.345 -1.798 11.855 1.00 97.38 225 SER A N 1
ATOM 1711 C CA . SER A 1 225 ? 1.661 -2.423 13.144 1.00 97.38 225 SER A CA 1
ATOM 1712 C C . SER A 1 225 ? 3.070 -2.090 13.650 1.00 97.38 225 SER A C 1
ATOM 1714 O O . SER A 1 225 ? 3.293 -1.993 14.859 1.00 97.38 225 SER A O 1
ATOM 1716 N N . ALA A 1 226 ? 4.019 -1.892 12.7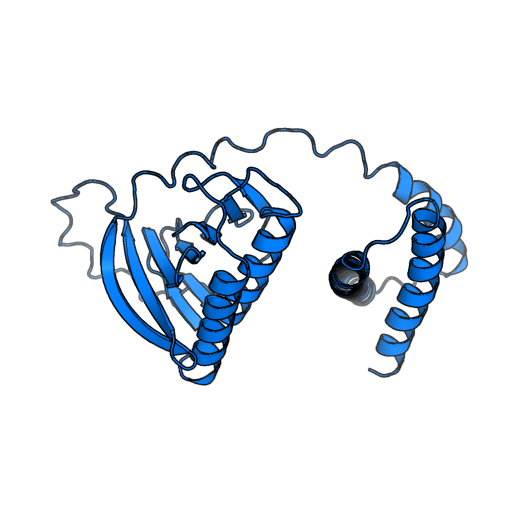32 1.00 97.12 226 ALA A N 1
ATOM 1717 C CA . ALA A 1 226 ? 5.399 -1.563 13.055 1.00 97.12 226 ALA A CA 1
ATOM 1718 C C . ALA A 1 226 ? 5.599 -0.066 13.336 1.00 97.12 226 ALA A C 1
ATOM 1720 O O . ALA A 1 226 ? 6.406 0.291 14.198 1.00 97.12 226 ALA A O 1
ATOM 1721 N N . CYS A 1 227 ? 4.885 0.798 12.608 1.00 97.44 227 CYS A N 1
ATOM 1722 C CA . CYS A 1 227 ? 5.201 2.221 12.526 1.00 97.44 227 CYS A CA 1
ATOM 1723 C C . CYS A 1 227 ? 4.124 3.163 13.044 1.00 97.44 227 CYS A C 1
ATOM 1725 O O . CYS A 1 227 ? 4.419 4.341 13.180 1.00 97.44 227 CYS A O 1
ATOM 1727 N N . LEU A 1 228 ? 2.911 2.706 13.329 1.00 96.00 228 LEU A N 1
ATOM 1728 C CA . LEU A 1 228 ? 1.848 3.562 13.852 1.00 96.00 228 LEU A CA 1
ATOM 1729 C C . LEU A 1 228 ? 1.618 3.283 15.345 1.00 96.00 228 LEU A C 1
ATOM 1731 O O . LEU A 1 228 ? 2.128 2.291 15.888 1.00 96.00 228 LEU A O 1
ATOM 1735 N N . PRO A 1 229 ? 0.893 4.159 16.063 1.00 94.06 229 PRO A N 1
ATOM 1736 C CA . PRO A 1 229 ? 0.483 3.869 17.426 1.00 94.06 229 PRO A CA 1
ATOM 1737 C C . PRO A 1 229 ? -0.266 2.528 17.509 1.00 94.06 229 PRO A C 1
ATOM 1739 O O . PRO A 1 229 ? -1.039 2.200 16.609 1.00 94.06 229 PRO A O 1
ATOM 1742 N N . PRO A 1 230 ? -0.063 1.753 18.587 1.00 94.88 230 PRO A N 1
ATOM 1743 C CA . PRO A 1 230 ? 0.662 2.114 19.809 1.00 94.88 230 PRO A CA 1
ATOM 1744 C C . PRO A 1 230 ? 2.187 1.914 19.743 1.00 94.88 230 PRO A C 1
ATOM 1746 O O . PRO A 1 230 ? 2.890 2.385 20.636 1.00 94.88 230 PRO A O 1
ATOM 1749 N N . THR A 1 231 ? 2.711 1.243 18.714 1.00 93.94 231 THR A N 1
ATOM 1750 C CA . THR A 1 231 ? 4.136 0.882 18.611 1.00 93.94 231 THR A CA 1
ATOM 1751 C C . THR A 1 231 ? 5.034 2.113 18.526 1.00 93.94 231 THR A C 1
ATOM 1753 O O . THR A 1 231 ? 6.091 2.165 19.154 1.00 93.94 231 THR A O 1
ATOM 1756 N N . GLN A 1 232 ? 4.600 3.119 17.767 1.00 90.94 232 GLN A N 1
ATOM 1757 C CA . GLN A 1 232 ? 5.338 4.355 17.548 1.00 90.94 232 GLN A CA 1
ATOM 1758 C C . GLN A 1 232 ? 4.399 5.567 17.686 1.00 90.94 232 GLN A C 1
ATOM 1760 O O . GLN A 1 232 ? 3.680 5.903 16.749 1.00 90.94 232 GLN A O 1
ATOM 1765 N N . PRO A 1 233 ? 4.385 6.262 18.837 1.00 86.81 233 PRO A N 1
ATOM 1766 C CA . PRO A 1 233 ? 3.348 7.251 19.155 1.00 86.81 233 PRO A CA 1
ATOM 1767 C C . PRO A 1 233 ? 3.419 8.546 18.333 1.00 86.81 233 PRO A C 1
ATOM 1769 O O . PRO A 1 233 ? 2.461 9.313 18.331 1.00 86.81 233 PRO A O 1
ATOM 1772 N N . VAL A 1 234 ? 4.552 8.818 17.680 1.00 89.69 234 VAL A N 1
ATOM 1773 C CA . VAL A 1 234 ? 4.801 10.061 16.924 1.00 89.69 234 VAL A CA 1
ATOM 1774 C C . VAL A 1 234 ? 4.834 9.854 15.413 1.00 89.69 234 VAL A C 1
ATOM 1776 O O . VAL A 1 234 ? 4.934 10.822 14.666 1.00 89.69 234 VAL A O 1
ATOM 1779 N N . HIS A 1 235 ? 4.801 8.604 14.962 1.00 92.62 235 HIS A N 1
ATOM 1780 C CA . HIS A 1 235 ? 4.901 8.269 13.553 1.00 92.62 235 HIS A CA 1
ATOM 1781 C C . HIS A 1 235 ? 3.497 8.170 12.942 1.00 92.62 235 HIS A C 1
ATOM 1783 O O . HIS A 1 235 ? 2.590 7.574 13.519 1.00 92.62 235 HIS A O 1
ATOM 1789 N N . SER A 1 236 ? 3.327 8.777 11.769 1.00 95.12 236 SER A N 1
ATOM 1790 C CA . SER A 1 236 ? 2.070 8.836 11.005 1.00 95.12 236 SER A CA 1
ATOM 1791 C C . SER A 1 236 ? 2.205 8.218 9.609 1.00 95.12 236 SER A C 1
ATOM 1793 O O . SER A 1 236 ? 1.317 8.354 8.770 1.00 95.12 236 SER A O 1
ATOM 1795 N N . LEU A 1 237 ? 3.321 7.526 9.359 1.00 96.44 237 LEU A N 1
ATOM 1796 C CA . LEU A 1 237 ? 3.634 6.867 8.097 1.00 96.44 237 LEU A CA 1
ATOM 1797 C C . LEU A 1 237 ? 4.398 5.563 8.350 1.00 96.44 237 LEU A C 1
ATOM 1799 O O . LEU A 1 237 ? 5.415 5.556 9.049 1.00 96.44 237 LEU A O 1
ATOM 1803 N N . GLY A 1 238 ? 3.940 4.484 7.727 1.00 97.25 238 GLY A N 1
ATOM 1804 C CA . GLY A 1 238 ? 4.668 3.232 7.577 1.00 97.25 238 GLY A CA 1
ATOM 1805 C C . GLY A 1 238 ? 4.865 2.924 6.095 1.00 97.25 238 GLY A C 1
ATOM 1806 O O . GLY A 1 238 ? 3.901 2.873 5.336 1.00 97.25 238 GLY A O 1
ATOM 1807 N N . LEU A 1 239 ? 6.113 2.713 5.691 1.00 97.19 239 LEU A N 1
ATOM 1808 C CA . LEU A 1 239 ? 6.505 2.404 4.318 1.00 97.19 239 LEU A CA 1
ATOM 1809 C C . LEU A 1 239 ? 7.136 1.026 4.249 1.00 97.19 239 LEU A C 1
ATOM 1811 O O . LEU A 1 239 ? 7.796 0.603 5.191 1.00 97.19 239 LEU A O 1
ATOM 1815 N N . CYS A 1 240 ? 7.016 0.389 3.097 1.00 98.00 240 CYS A N 1
ATOM 1816 C CA . CYS A 1 240 ? 7.777 -0.775 2.703 1.00 98.00 240 CYS A CA 1
ATOM 1817 C C . CYS A 1 240 ? 8.402 -0.495 1.339 1.00 98.00 240 CYS A C 1
ATOM 1819 O O . CYS A 1 240 ? 7.702 -0.407 0.331 1.00 98.00 240 CYS A O 1
ATOM 1821 N N . THR A 1 241 ? 9.719 -0.307 1.325 1.00 97.38 241 THR A N 1
ATOM 1822 C CA . THR A 1 241 ? 10.468 0.074 0.121 1.00 97.38 241 THR A CA 1
ATOM 1823 C C . THR A 1 241 ? 11.203 -1.130 -0.452 1.00 97.38 241 THR A C 1
ATOM 1825 O O . THR A 1 241 ? 11.852 -1.873 0.296 1.00 97.38 241 THR A O 1
ATOM 1828 N N . ALA A 1 242 ? 11.100 -1.317 -1.770 1.00 97.25 242 ALA A N 1
ATOM 1829 C CA . ALA A 1 242 ? 11.813 -2.355 -2.508 1.00 97.25 242 ALA A CA 1
ATOM 1830 C C . ALA A 1 242 ? 13.328 -2.285 -2.257 1.00 97.25 242 ALA A C 1
ATOM 1832 O O . ALA A 1 242 ? 13.884 -1.207 -2.031 1.00 97.25 242 ALA A O 1
ATOM 1833 N N . GLY A 1 243 ? 14.025 -3.422 -2.332 1.00 94.94 243 GLY A N 1
ATOM 1834 C CA . GLY A 1 243 ? 15.475 -3.470 -2.095 1.00 94.94 243 GLY A CA 1
ATOM 1835 C C . GLY A 1 243 ? 16.300 -2.628 -3.079 1.00 94.94 243 GLY A C 1
ATOM 1836 O O . GLY A 1 243 ? 17.389 -2.170 -2.734 1.00 94.94 243 GLY A O 1
ATOM 1837 N N . ASP A 1 244 ? 15.774 -2.403 -4.281 1.00 94.44 244 ASP A N 1
ATOM 1838 C CA . ASP A 1 244 ? 16.359 -1.556 -5.322 1.00 94.44 244 ASP A CA 1
ATOM 1839 C C . ASP A 1 244 ? 15.764 -0.134 -5.366 1.00 94.44 244 ASP A C 1
ATOM 1841 O O . ASP A 1 244 ? 16.228 0.701 -6.141 1.00 94.44 244 ASP A O 1
ATOM 1845 N N . GLY A 1 245 ? 14.772 0.154 -4.516 1.00 94.69 245 GLY A N 1
ATOM 1846 C CA . GLY A 1 245 ? 14.082 1.439 -4.445 1.00 94.69 245 GLY A CA 1
ATOM 1847 C C . GLY A 1 245 ? 13.163 1.746 -5.631 1.00 94.69 245 GLY A C 1
ATOM 1848 O O . GLY A 1 245 ? 12.766 2.897 -5.785 1.00 94.69 245 GLY A O 1
ATOM 1849 N N . THR A 1 246 ? 12.830 0.765 -6.473 1.00 95.44 246 THR A N 1
ATOM 1850 C CA . THR A 1 246 ? 11.997 0.982 -7.671 1.00 95.44 246 THR A CA 1
ATOM 1851 C C . THR A 1 246 ? 10.521 1.206 -7.362 1.00 95.44 246 THR A C 1
ATOM 1853 O O . THR A 1 246 ? 9.815 1.831 -8.151 1.00 95.44 246 THR A O 1
ATOM 1856 N N . TRP A 1 247 ? 10.051 0.747 -6.207 1.00 96.94 247 TRP A N 1
ATOM 1857 C CA . TRP A 1 247 ? 8.685 0.956 -5.749 1.00 96.94 247 TRP A CA 1
ATOM 1858 C C . TRP A 1 247 ? 8.623 1.072 -4.226 1.00 96.94 247 TRP A C 1
ATOM 1860 O O . TRP A 1 247 ? 9.554 0.712 -3.492 1.00 96.94 247 TRP A O 1
ATOM 1870 N N . THR A 1 248 ? 7.519 1.620 -3.729 1.00 97.19 248 THR A N 1
ATOM 1871 C CA . THR A 1 248 ? 7.193 1.637 -2.300 1.00 97.19 248 THR A CA 1
ATOM 1872 C C . THR A 1 248 ? 5.695 1.456 -2.109 1.00 97.19 248 THR A C 1
ATOM 1874 O O . THR A 1 248 ? 4.890 1.998 -2.858 1.00 97.19 248 THR A O 1
ATOM 1877 N N . ALA A 1 249 ? 5.318 0.696 -1.086 1.00 97.94 249 ALA A N 1
ATOM 1878 C CA . ALA A 1 249 ? 3.937 0.555 -0.648 1.00 97.94 249 ALA A CA 1
ATOM 1879 C C . ALA A 1 249 ? 3.827 0.935 0.824 1.00 97.94 249 ALA A C 1
ATOM 1881 O O . ALA A 1 249 ? 4.797 0.807 1.572 1.00 97.94 249 ALA A O 1
ATOM 1882 N N . GLY A 1 250 ? 2.664 1.382 1.276 1.00 97.62 250 GLY A N 1
ATOM 1883 C CA . GLY A 1 250 ? 2.551 1.772 2.671 1.00 97.62 250 GLY A CA 1
ATOM 1884 C C . GLY A 1 250 ? 1.176 2.213 3.117 1.00 97.62 250 GLY A C 1
ATOM 1885 O O . GLY A 1 250 ? 0.172 2.070 2.418 1.00 97.62 250 GLY A O 1
ATOM 1886 N N . VAL A 1 251 ? 1.182 2.750 4.330 1.00 97.94 251 VAL A N 1
ATOM 1887 C CA . VAL A 1 251 ? 0.034 3.300 5.034 1.00 97.94 251 VAL A CA 1
ATOM 1888 C C . VAL A 1 251 ? 0.441 4.604 5.706 1.00 97.94 251 VAL A C 1
ATOM 1890 O O . VAL A 1 251 ? 1.536 4.715 6.259 1.00 97.94 251 VAL A O 1
ATOM 1893 N N . GLY A 1 252 ? -0.429 5.602 5.690 1.00 96.19 252 GLY A N 1
ATOM 1894 C CA . GLY A 1 252 ? -0.186 6.841 6.416 1.00 96.19 252 GLY A CA 1
ATOM 1895 C C . GLY A 1 252 ? -1.438 7.678 6.580 1.00 96.19 252 GLY A C 1
ATOM 1896 O O . GLY A 1 252 ? -2.538 7.245 6.229 1.00 96.19 252 GLY A O 1
ATOM 1897 N N . HIS A 1 253 ? -1.255 8.875 7.127 1.00 94.69 253 HIS A N 1
ATOM 1898 C CA . HIS A 1 253 ? -2.310 9.877 7.150 1.00 94.69 253 HIS A CA 1
ATOM 1899 C C . HIS A 1 253 ? -2.676 10.311 5.721 1.00 94.69 253 HIS A C 1
ATOM 1901 O O . HIS A 1 253 ? -1.793 10.455 4.872 1.00 94.69 253 HIS A O 1
ATOM 1907 N N . SER A 1 254 ? -3.971 10.503 5.467 1.00 87.81 254 SER A N 1
ATOM 1908 C CA . SER A 1 254 ? -4.516 10.997 4.192 1.00 87.81 254 SER A CA 1
ATOM 1909 C C . SER A 1 254 ? -4.552 12.513 4.068 1.00 87.81 254 SER A C 1
ATOM 1911 O O . SER A 1 254 ? -4.727 13.172 5.119 1.00 87.81 254 SER A O 1
#

Nearest PDB structures (foldseek):
  4ldv-assembly1_A-2  TM=1.779E-01  e=3.582E-02  Arabidopsis thaliana
  8zpv-assembly1_A  TM=2.794E-01  e=1.893E+00  Henipavirus nipahense
  4ccv-assembly1_A  TM=2.760E-01  e=4.285E+00  Oryctolagus cuniculus
  9ir4-assembly1_A  TM=2.843E-01  e=6.082E+00  Henipavirus nipahense

Organism: Grifola frondosa (NCBI:txid5627)

Radius of gyration: 21.83 Å; Cα contacts (8 Å, |Δi|>4): 378; chains: 1; bounding box: 50×56×66 Å

Secondary structure (DSSP, 8-state):
-HHHHHHHHHHHHHHHHHHHHHHTTSPPPTTHHHHHHHHHHHHHHHHHHHHHHHHHTT----TTSHHHHHHHHTTTTTSS--S---SGGG-SSSSEEEEEEEEEEEETTEEEEEEEEEE--TT----TTSTT----PPPEE-TT--EEEEEE--SSSPPPHHHHHHHHHHHHHHHHHS-SEEEE-TTEEEEEEETTEEEEEEE-SSS-EEEEHHHHHHHHHHHHHHHSTTT-TT--EEEEEETTSSEEEEEEE-

pLDDT: mean 78.34, std 20.63, range [40.38, 98.56]

Foldseek 3Di:
DVVLVVVLVVVCVVVVVVVCVVCVVDDDDPVVVVVVVVVSVVVSVVVVVVVVVVVVVPDPDDPVVVVVVVVVVVPPPPPPDPDDDDPVQPPPPDFWDAFPDWDWFDDPPFIKIKTKTAGDPPDPPDDPDPVPPPDPDPAAECEPAAFDKDFAADDQAAADPVFLVSQLSRLVVCCVPDPQKDKHAARMKIWIDDDFKIKIKGFPANGIHIYGSVSSSVQQVVQCVCHDPPNHPRTFWMWTAHPVRRMITYMGTD

Solvent-accessible surface area (backbone atoms only — not comparable to full-atom values): 14505 Å² total; per-residue (Å²): 112,74,67,62,57,50,51,52,51,53,51,49,56,54,51,48,52,56,48,53,69,65,47,73,83,56,88,86,57,90,69,54,63,59,54,51,53,52,52,50,52,52,50,53,52,53,52,50,52,53,49,52,53,52,64,71,66,68,68,85,71,65,79,83,62,54,74,72,53,59,70,59,62,72,73,69,76,82,80,80,86,85,76,78,81,75,85,74,85,77,65,84,86,81,50,64,78,46,77,75,45,77,48,78,42,78,52,88,97,42,69,35,39,38,36,34,27,36,34,72,78,71,87,68,82,84,65,96,80,65,81,87,65,72,70,89,66,76,57,48,75,55,56,83,61,75,54,50,77,46,69,40,72,35,75,98,50,55,42,47,70,72,30,42,50,53,47,45,52,41,38,55,50,42,41,73,74,51,68,50,53,48,77,39,49,47,41,20,35,45,33,40,38,28,90,40,15,24,41,40,39,36,29,68,31,94,54,43,33,26,40,33,38,62,48,51,45,52,50,18,51,51,18,36,64,64,13,22,66,86,70,25,83,83,22,9,18,10,31,29,33,32,88,86,58,40,36,39,36,20,25,26,34,96

Mean predicted aligned error: 13.91 Å